Protein AF-A0AAE6IKC4-F1 (afdb_monomer)

pLDDT: mean 82.42, std 10.24, range [62.03, 97.88]

Organism: Leuconostoc carnosum (NCBI:txid1252)

Radius of gyration: 23.62 Å; Cα conta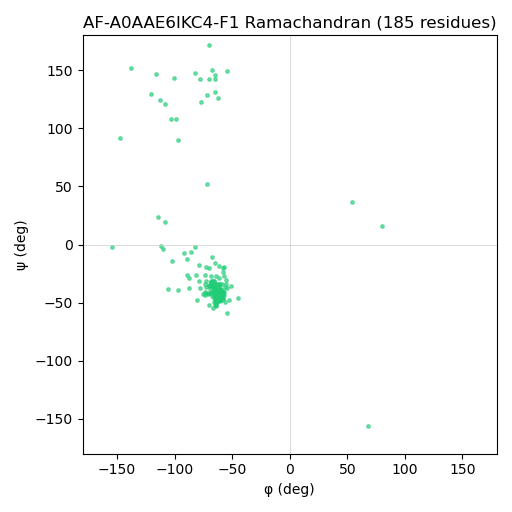cts (8 Å, |Δi|>4): 135; chains: 1; bounding box: 51×28×72 Å

Solvent-accessible surface area (backbone atoms only — not comparable to full-atom values): 10517 Å² total; per-residue (Å²): 131,58,64,69,55,50,54,49,52,39,61,59,55,54,74,72,47,53,75,68,53,39,59,49,45,53,55,36,51,56,60,54,58,58,44,53,77,43,31,52,58,83,59,48,50,57,53,53,38,50,54,50,49,53,50,52,53,37,50,74,74,69,48,57,60,58,79,75,60,45,56,53,65,60,42,50,54,59,68,52,65,76,58,68,68,51,54,69,74,64,43,41,74,78,51,53,64,58,49,50,52,55,49,54,61,59,44,53,59,51,53,47,32,46,75,74,66,37,31,47,49,55,36,46,54,52,49,51,54,54,51,39,53,50,49,52,52,50,53,62,70,41,48,69,58,52,48,49,49,73,71,42,94,44,70,66,60,48,50,56,50,53,51,52,52,53,53,49,52,51,51,55,53,48,53,57,73,74,53,47,75,84,35,67,49,77,109

Sequence (187 aa):
MRIKDVIGENNELQKQLNKDNAAYYDQVITRGRLQYLWKSEEVVEPLLLDILKDILDAQRDGYSVEEVFGDPNVLLQKTMAEIPNMKFWQTLKYYWFVPVIYFAMMLSSFVMDIFSKHYFNGGAFLLSLVGGMITLSVLYCYREKLLNFVLLNNKKTHLCFYLSIIIYILILVGLFYVLPDFWVIRF

Foldseek 3Di:
DDLVVLVVLQVVLLVVDDPQLNVQLVLLVVLLVLLVLWFDSVPSSNVSSVLSVVSVVCVVVVHDPCVVQNHSVVNCCVVVVPTDTDDPVVSCVVVVVPLVVLLVVLCVVQVCCCPPVQKGFVFSVVLSVVLSVVVSVVCVVCSVLVSCVVPPPDPVSVVVV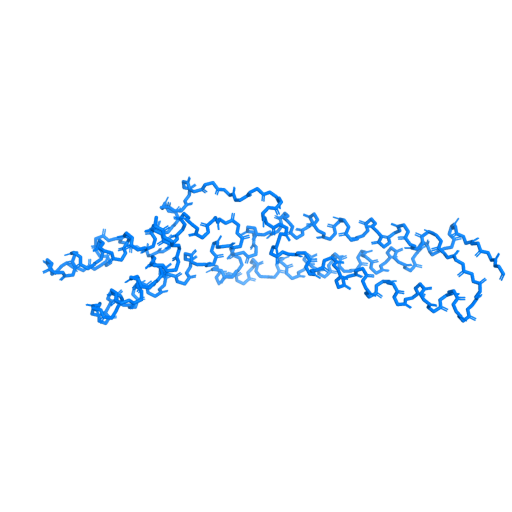VVVVVVSVCVSVVCNVPGGHPDMGGD

Structure (mmCIF, N/CA/C/O backbone):
data_AF-A0AAE6IKC4-F1
#
_entry.id   AF-A0AAE6IKC4-F1
#
loop_
_atom_site.group_PDB
_atom_site.id
_atom_site.type_symbol
_atom_site.label_atom_id
_atom_site.label_alt_id
_atom_site.label_comp_id
_atom_site.label_asym_id
_atom_site.label_entity_id
_atom_site.label_seq_id
_atom_site.pdbx_PDB_ins_code
_atom_site.Cartn_x
_atom_site.Cartn_y
_atom_site.Cartn_z
_atom_site.occupancy
_atom_site.B_iso_or_equiv
_atom_site.auth_seq_id
_atom_site.auth_comp_id
_atom_site.auth_asym_id
_atom_site.auth_atom_id
_atom_site.pdbx_PDB_model_num
ATOM 1 N N . MET A 1 1 ? -22.162 -6.927 0.148 1.00 66.25 1 MET A N 1
ATOM 2 C CA . MET A 1 1 ? -22.179 -5.496 0.526 1.00 66.25 1 MET A CA 1
ATOM 3 C C . MET A 1 1 ? -21.293 -4.741 -0.453 1.00 66.25 1 MET A C 1
ATOM 5 O O . MET A 1 1 ? -20.315 -5.340 -0.890 1.00 66.25 1 MET A O 1
ATOM 9 N N . ARG A 1 2 ? -21.612 -3.507 -0.877 1.00 89.31 2 ARG A N 1
ATOM 10 C CA . ARG A 1 2 ? -20.650 -2.754 -1.703 1.00 89.31 2 ARG A CA 1
ATOM 11 C C . ARG A 1 2 ? -19.573 -2.192 -0.787 1.00 89.31 2 ARG A C 1
ATOM 13 O O . ARG A 1 2 ? -19.884 -1.732 0.304 1.00 89.31 2 ARG A O 1
ATOM 20 N N . ILE A 1 3 ? -18.326 -2.181 -1.247 1.00 92.88 3 ILE A N 1
ATOM 21 C CA . ILE A 1 3 ? -17.190 -1.715 -0.439 1.00 92.88 3 ILE A CA 1
ATOM 22 C C . ILE A 1 3 ? -17.378 -0.284 0.086 1.00 92.88 3 ILE A C 1
ATOM 24 O O . ILE A 1 3 ? -17.090 0.010 1.238 1.00 92.88 3 ILE A O 1
ATOM 28 N N . LYS A 1 4 ? -17.989 0.586 -0.726 1.00 93.94 4 LYS A N 1
ATOM 29 C CA . LYS A 1 4 ? -18.333 1.960 -0.338 1.00 93.94 4 LYS A CA 1
ATOM 30 C C . LYS A 1 4 ? -19.301 2.025 0.842 1.00 93.94 4 LYS A C 1
ATOM 32 O O . LYS A 1 4 ? -19.194 2.947 1.642 1.00 93.94 4 LYS A O 1
ATOM 37 N N . ASP A 1 5 ? -20.218 1.066 0.939 1.00 95.88 5 ASP A N 1
ATOM 38 C CA . ASP A 1 5 ? -21.184 1.009 2.035 1.00 95.88 5 ASP A CA 1
ATOM 39 C C . ASP A 1 5 ? -20.461 0.633 3.336 1.00 95.88 5 ASP A C 1
ATOM 41 O O . ASP A 1 5 ? -20.689 1.270 4.356 1.00 95.88 5 ASP A O 1
ATOM 45 N N . VAL A 1 6 ? -19.524 -0.324 3.275 1.00 96.62 6 VAL A N 1
ATOM 46 C CA . VAL A 1 6 ? -18.688 -0.748 4.417 1.00 96.62 6 VAL A CA 1
ATOM 47 C C . VAL A 1 6 ? -17.835 0.412 4.936 1.00 96.62 6 VAL A C 1
ATOM 49 O O . VAL A 1 6 ? -17.817 0.683 6.133 1.00 96.62 6 VAL A O 1
ATOM 52 N N . ILE A 1 7 ? -17.172 1.143 4.035 1.00 94.81 7 ILE A N 1
ATOM 53 C CA . ILE A 1 7 ? -16.374 2.328 4.390 1.00 94.81 7 ILE A CA 1
ATOM 54 C C . ILE A 1 7 ? -17.260 3.427 4.980 1.00 94.81 7 ILE A C 1
ATOM 56 O O . ILE A 1 7 ? -16.875 4.085 5.945 1.00 94.81 7 ILE A O 1
ATOM 60 N N . GLY A 1 8 ? -18.440 3.640 4.393 1.00 96.69 8 GLY A N 1
ATOM 61 C CA . GLY A 1 8 ? -19.412 4.611 4.882 1.00 96.69 8 GLY A CA 1
ATOM 62 C C . GLY A 1 8 ? -19.871 4.287 6.301 1.00 96.69 8 GLY A C 1
ATOM 63 O O . GLY A 1 8 ? -19.815 5.151 7.169 1.00 96.69 8 GLY A O 1
ATOM 64 N N . GLU A 1 9 ? -20.250 3.034 6.552 1.00 97.25 9 GLU A N 1
ATOM 65 C CA . GLU A 1 9 ? -20.639 2.551 7.879 1.00 97.25 9 GLU A CA 1
ATOM 66 C C . GLU A 1 9 ? -19.502 2.719 8.892 1.00 97.25 9 GLU A C 1
ATOM 68 O O . GLU A 1 9 ? -19.721 3.249 9.979 1.00 97.25 9 GLU A O 1
ATOM 73 N N . ASN A 1 10 ? -18.277 2.351 8.511 1.00 96.75 10 ASN A N 1
ATOM 74 C CA . ASN A 1 10 ? -17.094 2.514 9.349 1.00 96.75 10 ASN A CA 1
ATOM 75 C C . ASN A 1 10 ? -16.900 3.980 9.777 1.00 96.75 10 ASN A C 1
ATOM 77 O O . ASN A 1 10 ? -16.783 4.277 10.964 1.00 96.75 10 ASN A O 1
ATOM 81 N N . ASN A 1 11 ? -16.958 4.913 8.825 1.00 96.38 11 ASN A N 1
ATOM 82 C CA . ASN A 1 11 ? -16.796 6.340 9.105 1.00 96.38 11 ASN A CA 1
ATOM 83 C C . ASN A 1 11 ? -17.897 6.899 10.024 1.00 96.38 11 ASN A C 1
ATOM 85 O O . ASN A 1 11 ? -17.630 7.801 10.816 1.00 96.38 11 ASN A O 1
ATOM 89 N N . GLU A 1 12 ? -19.133 6.400 9.927 1.00 97.75 12 GLU A N 1
ATOM 90 C CA . GLU A 1 12 ? -20.220 6.819 10.819 1.00 97.75 12 GLU A CA 1
ATOM 91 C C . GLU A 1 12 ? -20.066 6.241 12.232 1.00 97.75 12 GLU A C 1
ATOM 93 O O . GLU A 1 12 ? -20.266 6.958 13.214 1.00 97.75 12 GLU A O 1
ATOM 98 N N . LEU A 1 13 ? -19.660 4.975 12.353 1.00 97.88 13 LEU A N 1
ATOM 99 C CA . LEU A 1 13 ? -19.427 4.323 13.643 1.00 97.88 13 LEU A CA 1
ATOM 100 C C . LEU A 1 13 ? -18.219 4.904 14.388 1.00 97.88 13 LEU A C 1
ATOM 102 O O . LEU A 1 13 ? -18.277 5.061 15.606 1.00 97.88 13 LEU A O 1
ATOM 106 N N . GLN A 1 14 ? -17.161 5.313 13.682 1.00 96.69 14 GLN A N 1
ATOM 107 C CA . GLN A 1 14 ? -15.996 5.960 14.300 1.00 96.69 14 GLN A CA 1
ATOM 108 C C . GLN A 1 14 ? -16.366 7.198 15.121 1.00 96.69 14 GLN A C 1
ATOM 110 O O . GLN A 1 14 ? -15.758 7.454 16.157 1.00 96.69 14 GLN A O 1
ATOM 115 N N . LYS A 1 15 ? -17.386 7.955 14.696 1.00 97.19 15 LYS A N 1
ATOM 116 C CA . LYS A 1 15 ? -17.847 9.163 15.404 1.00 97.19 15 LYS A CA 1
ATOM 117 C C . LYS A 1 15 ? -18.433 8.860 16.786 1.00 97.19 15 LYS A C 1
ATOM 119 O O . LYS A 1 15 ? -18.615 9.781 17.575 1.00 97.19 15 LYS A O 1
ATOM 124 N N . GLN A 1 16 ? -18.761 7.599 17.061 1.00 97.38 16 GLN A N 1
ATOM 125 C CA . GLN A 1 16 ? -19.350 7.141 18.320 1.00 97.38 16 GLN A CA 1
ATOM 126 C C . GLN A 1 16 ? -18.289 6.687 19.334 1.00 97.38 16 GLN A C 1
ATOM 128 O O . GLN A 1 16 ? -18.614 6.409 20.491 1.00 97.38 16 GLN A O 1
ATOM 133 N N . LEU A 1 17 ? -17.021 6.608 18.923 1.00 97.62 17 LEU A N 1
ATOM 134 C CA . LEU A 1 17 ? -15.923 6.263 19.815 1.00 97.62 17 LEU A CA 1
ATOM 135 C C . LEU A 1 17 ? -15.652 7.396 20.808 1.00 97.62 17 LEU A C 1
ATOM 137 O O . LEU A 1 17 ? -15.689 8.582 20.474 1.00 97.62 17 LEU A O 1
ATOM 141 N N . ASN A 1 18 ? -15.327 7.019 22.040 1.00 96.62 18 ASN A N 1
ATOM 142 C CA . ASN A 1 18 ? -14.719 7.935 22.991 1.00 96.62 18 ASN A CA 1
ATOM 143 C C . ASN A 1 18 ? -13.273 8.263 22.563 1.00 96.62 18 ASN A C 1
ATOM 145 O O . ASN A 1 18 ? -12.723 7.675 21.631 1.00 96.62 18 ASN A O 1
ATOM 149 N N . LYS A 1 19 ? -12.641 9.218 23.249 1.00 95.56 19 LYS A N 1
ATOM 150 C CA . LYS A 1 19 ? -11.311 9.720 22.878 1.00 95.56 19 LYS A CA 1
ATOM 151 C C . LYS A 1 19 ? -10.235 8.625 22.841 1.00 95.56 19 LYS A C 1
ATOM 153 O O . LYS A 1 19 ? -9.429 8.611 21.912 1.00 95.56 19 LYS A O 1
ATOM 158 N N . ASP A 1 20 ? -10.226 7.736 23.827 1.00 93.88 20 ASP A N 1
ATOM 159 C CA . ASP A 1 20 ? -9.180 6.720 23.976 1.00 93.88 20 ASP A CA 1
ATOM 160 C C . ASP A 1 20 ? -9.346 5.620 22.919 1.00 93.88 20 ASP A C 1
ATOM 162 O O . ASP A 1 20 ? -8.401 5.273 22.208 1.00 93.88 20 ASP A O 1
ATOM 166 N N . ASN A 1 21 ? -10.582 5.172 22.703 1.00 96.50 21 ASN A N 1
ATOM 167 C CA . ASN A 1 21 ? -10.910 4.171 21.696 1.00 96.50 21 ASN A CA 1
ATOM 168 C C . ASN A 1 21 ? -10.737 4.708 20.270 1.00 96.50 21 ASN A C 1
ATOM 170 O O . ASN A 1 21 ? -10.319 3.967 19.383 1.00 96.50 21 ASN A O 1
ATOM 174 N N . ALA A 1 22 ? -10.999 6.000 20.043 1.00 96.31 22 ALA A N 1
ATOM 175 C CA . ALA A 1 22 ? -10.717 6.658 18.771 1.00 96.31 22 ALA A CA 1
ATOM 176 C C . ALA A 1 22 ? -9.212 6.680 18.471 1.00 96.31 22 ALA A C 1
ATOM 178 O O . ALA A 1 22 ? -8.809 6.340 17.362 1.00 96.31 22 ALA A O 1
ATOM 179 N N . ALA A 1 23 ? -8.373 7.020 19.457 1.00 94.81 23 ALA A N 1
ATOM 180 C CA . ALA A 1 23 ? -6.919 7.010 19.295 1.00 94.81 23 ALA A CA 1
ATOM 181 C C . ALA A 1 23 ? -6.368 5.595 19.046 1.00 94.81 23 ALA A C 1
ATOM 183 O O . ALA A 1 23 ? -5.448 5.416 18.245 1.00 94.81 23 ALA A O 1
ATOM 184 N N . TYR A 1 24 ? -6.945 4.585 19.702 1.00 95.25 24 TYR A N 1
ATOM 185 C CA . TYR A 1 24 ? -6.623 3.184 19.448 1.00 95.25 24 TYR A CA 1
ATOM 186 C C . TYR A 1 24 ? -7.007 2.770 18.023 1.00 95.25 24 TYR A C 1
ATOM 188 O O . TYR A 1 24 ? -6.183 2.253 17.263 1.00 95.25 24 TYR A O 1
ATOM 196 N N . TYR A 1 25 ? -8.256 3.033 17.636 1.00 96.25 25 TYR A N 1
ATOM 197 C CA . TYR A 1 25 ? -8.783 2.613 16.347 1.00 96.25 25 TYR A CA 1
ATOM 198 C C . TYR A 1 25 ? -8.136 3.348 15.169 1.00 96.25 25 TYR A C 1
ATOM 200 O O . TYR A 1 25 ? -7.933 2.739 14.123 1.00 96.25 25 TYR A O 1
ATOM 208 N N . ASP A 1 26 ? -7.720 4.606 15.334 1.00 94.88 26 ASP A N 1
ATOM 209 C CA . ASP A 1 26 ? -6.974 5.350 14.312 1.0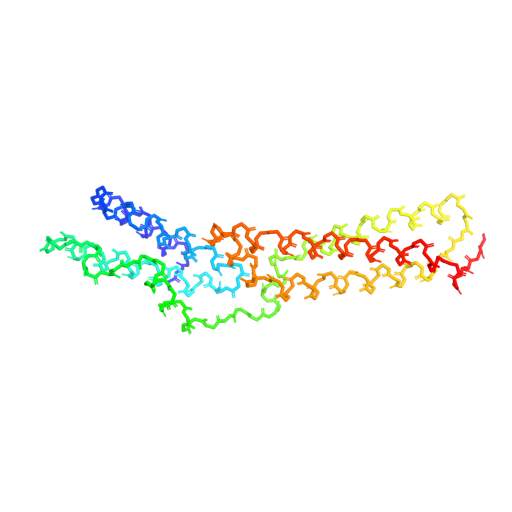0 94.88 26 ASP A CA 1
ATOM 210 C C . ASP A 1 26 ? -5.665 4.638 13.918 1.00 94.88 26 ASP A C 1
ATOM 212 O O . ASP A 1 26 ? -5.328 4.506 12.734 1.00 94.88 26 ASP A O 1
ATOM 216 N N . GLN A 1 27 ? -4.963 4.065 14.902 1.00 92.38 27 GLN A N 1
ATOM 217 C CA . GLN A 1 27 ? -3.783 3.242 14.641 1.00 92.38 27 GLN A CA 1
ATOM 218 C C . GLN A 1 27 ? -4.143 1.946 13.909 1.00 92.38 27 GLN A C 1
ATOM 220 O O . GLN A 1 27 ? -3.411 1.527 13.006 1.00 92.38 27 GLN A O 1
ATOM 225 N N . VAL A 1 28 ? -5.257 1.310 14.282 1.00 93.62 28 VAL A N 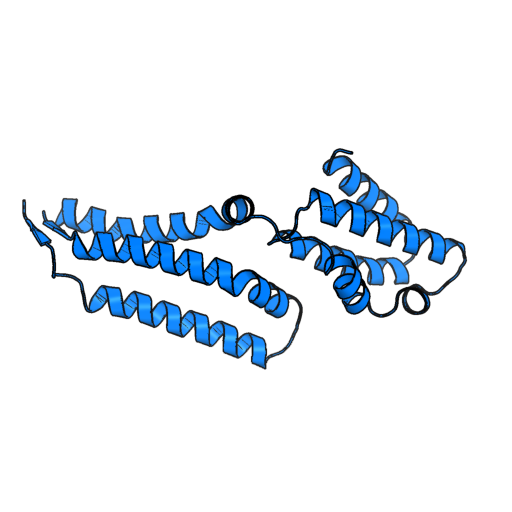1
ATOM 226 C CA . VAL A 1 28 ? -5.735 0.076 13.644 1.00 93.62 28 VAL A CA 1
ATOM 227 C C . VAL A 1 28 ? -6.121 0.336 12.189 1.00 93.62 28 VAL A C 1
ATOM 229 O O . VAL A 1 28 ? -5.626 -0.342 11.288 1.00 93.62 28 VAL A O 1
ATOM 232 N N . ILE A 1 29 ? -6.958 1.339 11.925 1.00 94.44 29 ILE A N 1
ATOM 233 C CA . ILE A 1 29 ? -7.458 1.614 10.581 1.00 94.44 29 ILE A CA 1
ATOM 234 C C . ILE A 1 29 ? -6.345 2.102 9.659 1.00 94.44 29 ILE A C 1
ATOM 236 O O . ILE A 1 29 ? -6.233 1.613 8.538 1.00 94.44 29 ILE A O 1
ATOM 240 N N . THR A 1 30 ? -5.453 2.977 10.129 1.00 90.69 30 THR A N 1
ATOM 241 C CA . THR A 1 30 ? -4.331 3.465 9.315 1.00 90.69 30 THR A CA 1
ATOM 242 C C . THR A 1 30 ? -3.443 2.308 8.863 1.00 90.69 30 THR A C 1
ATOM 244 O O . THR A 1 30 ? -3.132 2.170 7.677 1.00 90.69 30 THR A O 1
ATOM 247 N N . ARG A 1 31 ? -3.069 1.419 9.789 1.00 86.06 31 ARG A N 1
ATOM 248 C CA . ARG A 1 31 ? -2.213 0.268 9.479 1.00 86.06 31 ARG A CA 1
ATOM 249 C C . ARG A 1 31 ? -2.942 -0.824 8.698 1.00 86.06 31 ARG A C 1
ATOM 251 O O . ARG A 1 31 ? -2.327 -1.459 7.846 1.00 86.06 31 ARG A O 1
ATOM 258 N N . GLY A 1 32 ? -4.232 -1.028 8.948 1.00 90.19 32 GLY A N 1
ATOM 259 C CA . GLY A 1 32 ? -5.072 -1.943 8.181 1.00 90.19 32 GLY A CA 1
ATOM 260 C C . GLY A 1 32 ? -5.196 -1.517 6.721 1.00 90.19 32 GLY A C 1
ATOM 261 O O . GLY A 1 32 ? -4.929 -2.312 5.824 1.00 90.19 32 GLY A O 1
ATOM 262 N N . ARG A 1 33 ? -5.492 -0.237 6.470 1.00 90.81 33 ARG A N 1
ATOM 263 C CA . ARG A 1 33 ? -5.612 0.323 5.114 1.00 90.81 33 ARG A CA 1
ATOM 264 C C . ARG A 1 33 ? -4.302 0.321 4.340 1.00 90.81 33 ARG A C 1
ATOM 266 O O . ARG A 1 33 ? -4.304 0.125 3.128 1.00 90.81 33 ARG A O 1
ATOM 273 N N . LEU A 1 34 ? -3.162 0.462 5.019 1.00 85.88 34 LEU A N 1
ATOM 274 C CA . LEU A 1 34 ? -1.858 0.291 4.370 1.00 85.88 34 LEU A CA 1
ATOM 275 C C . LEU A 1 34 ? -1.739 -1.083 3.686 1.00 85.88 34 LEU A C 1
ATOM 277 O O . LEU A 1 34 ? -1.109 -1.194 2.634 1.00 85.88 34 LEU A O 1
ATOM 281 N N . GLN A 1 35 ? -2.409 -2.117 4.201 1.00 84.44 35 GLN A N 1
ATOM 282 C CA . GLN A 1 35 ? -2.361 -3.455 3.613 1.00 84.44 35 GLN A CA 1
ATOM 283 C C . GLN A 1 35 ? -3.029 -3.562 2.234 1.00 84.44 35 GLN A C 1
ATOM 285 O O . GLN A 1 35 ? -2.789 -4.553 1.546 1.00 84.44 35 GLN A O 1
ATOM 290 N N . TYR A 1 36 ? -3.769 -2.549 1.760 1.00 85.81 36 TYR A N 1
ATOM 291 C CA . TYR A 1 36 ? -4.289 -2.504 0.380 1.00 85.81 36 TYR A CA 1
ATOM 292 C C . TYR A 1 36 ? -3.211 -2.601 -0.690 1.00 85.81 36 TYR A C 1
ATOM 294 O O . TYR A 1 36 ? -3.491 -2.977 -1.826 1.00 85.81 36 TYR A O 1
ATOM 302 N N . LEU A 1 37 ? -1.961 -2.314 -0.326 1.00 78.25 37 LEU A N 1
ATOM 303 C CA . LEU A 1 37 ? -0.809 -2.501 -1.199 1.00 78.25 37 LEU A CA 1
ATOM 304 C C . LEU A 1 37 ? -0.654 -3.962 -1.675 1.00 78.25 37 LEU A C 1
ATOM 306 O O . LEU A 1 37 ? -0.008 -4.210 -2.694 1.00 78.25 37 LEU A O 1
ATOM 310 N N . TRP A 1 38 ? -1.250 -4.939 -0.983 1.00 80.00 38 TRP A N 1
ATOM 311 C CA . TRP A 1 38 ? -1.216 -6.346 -1.399 1.00 80.00 38 TRP A CA 1
ATOM 312 C C . TRP A 1 38 ? -2.372 -7.217 -0.906 1.00 80.00 38 TRP A C 1
ATOM 314 O O . TRP A 1 38 ? -2.391 -8.393 -1.256 1.00 80.00 38 TRP A O 1
ATOM 324 N N . LYS A 1 39 ? -3.320 -6.719 -0.111 1.00 87.44 39 LYS A N 1
ATOM 325 C CA . LYS A 1 39 ? -4.536 -7.440 0.300 1.00 87.44 39 LYS A CA 1
ATOM 326 C C . LYS A 1 39 ? -5.766 -6.739 -0.241 1.00 87.44 39 LYS A C 1
ATOM 328 O O . LYS A 1 39 ? -5.788 -5.519 -0.343 1.00 87.44 39 LYS A O 1
ATOM 333 N N . SER A 1 40 ? -6.793 -7.523 -0.569 1.00 89.12 40 SER A N 1
ATOM 334 C CA . SER A 1 40 ? -8.048 -6.993 -1.106 1.00 89.12 40 SER A CA 1
ATOM 335 C C . SER A 1 40 ? -8.742 -6.065 -0.118 1.00 89.12 40 SER A C 1
ATOM 337 O O . SER A 1 40 ? -9.038 -6.475 1.002 1.00 89.12 40 SER A O 1
ATOM 339 N N . GLU A 1 41 ? -9.065 -4.849 -0.562 1.00 91.00 41 GLU A N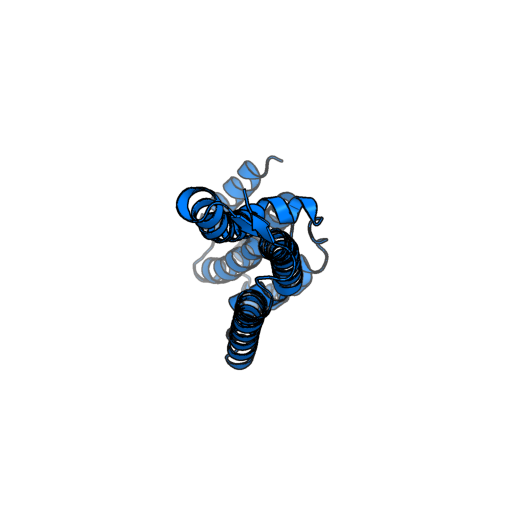 1
ATOM 340 C CA . GLU A 1 41 ? -9.917 -3.909 0.178 1.00 91.00 41 GLU A CA 1
ATOM 341 C C . GLU A 1 41 ? -11.259 -4.559 0.542 1.00 91.00 41 GLU A C 1
ATOM 343 O O . GLU A 1 41 ? -11.726 -4.414 1.666 1.00 91.00 41 GLU A O 1
ATOM 348 N N . GLU A 1 42 ? -11.806 -5.385 -0.359 1.00 90.81 42 GLU A N 1
ATOM 349 C CA . GLU A 1 42 ? -13.058 -6.127 -0.158 1.00 90.81 42 GLU A CA 1
ATOM 350 C C . GLU A 1 42 ? -13.013 -7.119 1.012 1.00 90.81 42 GLU A C 1
ATOM 352 O O . GLU A 1 42 ? -14.063 -7.548 1.477 1.00 90.81 42 GLU A O 1
ATOM 357 N N . VAL A 1 43 ? -11.817 -7.491 1.477 1.00 91.19 43 VAL A N 1
ATOM 358 C CA . VAL A 1 43 ? -11.620 -8.380 2.632 1.00 91.19 43 VAL A CA 1
ATOM 359 C C . VAL A 1 43 ? -11.157 -7.591 3.856 1.00 91.19 43 VAL A C 1
ATOM 361 O O . VAL A 1 43 ? -11.589 -7.865 4.969 1.00 91.19 43 VAL A O 1
ATOM 364 N N . VAL A 1 44 ? -10.300 -6.590 3.655 1.00 93.12 44 VAL A N 1
ATOM 365 C CA . VAL A 1 44 ? -9.708 -5.805 4.741 1.00 93.12 44 VAL A CA 1
ATOM 366 C C . VAL A 1 44 ? -10.703 -4.808 5.354 1.00 93.12 44 VAL A C 1
ATOM 368 O O . VAL A 1 44 ? -10.742 -4.705 6.574 1.00 93.12 44 VAL A O 1
ATOM 371 N N . GLU A 1 45 ? -11.521 -4.087 4.572 1.00 95.19 45 GLU A N 1
ATOM 372 C CA . GLU A 1 45 ? -12.491 -3.121 5.138 1.00 95.19 45 GLU A CA 1
ATOM 373 C C . GLU A 1 45 ? -13.573 -3.779 6.011 1.00 95.19 45 GLU A C 1
ATOM 375 O O . GLU A 1 45 ? -13.815 -3.268 7.103 1.00 95.19 45 GLU A O 1
ATOM 380 N N . PRO A 1 46 ? -14.205 -4.908 5.615 1.00 95.00 46 PRO A N 1
ATOM 381 C CA . PRO A 1 46 ? -15.148 -5.597 6.497 1.00 95.00 46 PRO A CA 1
ATOM 382 C C . PRO A 1 46 ? -14.509 -6.006 7.823 1.00 95.00 46 PRO A C 1
ATOM 384 O O . PRO A 1 46 ? -15.091 -5.776 8.873 1.00 95.00 46 PRO A O 1
ATOM 387 N N . LEU A 1 47 ? -13.272 -6.507 7.788 1.00 94.69 47 LEU A N 1
ATOM 388 C CA . LEU A 1 47 ? -12.558 -6.887 9.002 1.00 94.69 47 LEU A CA 1
ATOM 389 C C . LEU A 1 47 ? -12.271 -5.683 9.913 1.00 94.69 47 LEU A C 1
ATOM 391 O O . LEU A 1 47 ? -12.381 -5.776 11.131 1.00 94.69 47 LEU A O 1
ATOM 395 N N . LEU A 1 48 ? -11.904 -4.538 9.333 1.00 96.50 48 LEU A N 1
ATOM 396 C CA . LEU A 1 48 ? -11.705 -3.301 10.090 1.00 96.50 48 LEU A CA 1
ATOM 397 C C . LEU A 1 48 ? -13.012 -2.779 10.690 1.00 96.50 48 LEU A C 1
ATOM 399 O O . LEU A 1 48 ? -12.989 -2.233 11.794 1.00 96.50 48 LEU A O 1
ATOM 403 N N . LEU A 1 49 ? -14.128 -2.927 9.976 1.00 97.12 49 LEU A N 1
ATOM 404 C CA . LEU A 1 49 ? -15.460 -2.598 10.475 1.00 97.12 49 LEU A CA 1
ATOM 405 C C . LEU A 1 49 ? -15.875 -3.525 11.627 1.00 97.12 49 LEU A C 1
ATOM 407 O O . LEU A 1 49 ? -16.429 -3.040 12.609 1.00 97.12 49 LEU A O 1
ATOM 411 N N . ASP A 1 50 ? -15.579 -4.820 11.538 1.00 95.88 50 ASP A N 1
ATOM 412 C CA . ASP A 1 50 ? -15.868 -5.780 12.607 1.00 95.88 50 ASP A CA 1
ATOM 413 C C . ASP A 1 50 ? -15.068 -5.441 13.874 1.00 95.88 50 ASP A C 1
ATOM 415 O O . ASP A 1 50 ? -15.653 -5.297 14.944 1.00 95.88 50 ASP A O 1
ATOM 419 N N . ILE A 1 51 ? -13.767 -5.142 13.744 1.00 96.06 51 ILE A N 1
ATOM 420 C CA . ILE A 1 51 ? -12.944 -4.668 14.872 1.00 96.06 51 ILE A CA 1
ATOM 421 C C . ILE A 1 51 ? -13.536 -3.394 15.500 1.00 96.06 51 ILE A C 1
ATOM 423 O O . ILE A 1 51 ? -13.552 -3.252 16.720 1.00 96.06 51 ILE A O 1
ATOM 427 N N . LEU A 1 52 ? -14.032 -2.452 14.691 1.00 97.69 52 LEU A N 1
ATOM 428 C CA . LEU A 1 52 ? -14.662 -1.229 15.202 1.00 97.69 52 LEU A CA 1
ATOM 429 C C . LEU A 1 52 ? -15.928 -1.521 16.014 1.00 97.69 52 LEU A C 1
ATOM 431 O O . LEU A 1 52 ? -16.158 -0.883 17.042 1.00 97.69 52 LEU A O 1
ATOM 435 N N . LYS A 1 53 ? -16.748 -2.468 15.551 1.00 97.44 53 LYS A N 1
ATOM 436 C CA . LYS A 1 53 ? -17.965 -2.892 16.252 1.00 97.44 53 LYS A CA 1
ATOM 437 C C . LYS A 1 53 ? -17.625 -3.547 17.586 1.00 97.44 53 LYS A C 1
ATOM 439 O O . LYS A 1 53 ? -18.202 -3.150 18.593 1.00 97.44 53 LYS A O 1
ATOM 444 N N . ASP A 1 54 ? -16.625 -4.425 17.611 1.00 96.62 54 ASP A N 1
ATOM 445 C CA . ASP A 1 54 ? -16.154 -5.058 18.845 1.00 96.62 54 ASP A CA 1
ATOM 446 C C . ASP A 1 54 ? -15.640 -4.014 19.857 1.00 96.62 54 ASP A C 1
ATOM 448 O O . ASP A 1 54 ? -15.918 -4.103 21.055 1.00 96.62 54 ASP A O 1
ATOM 452 N N . ILE A 1 55 ? -14.938 -2.975 19.387 1.00 96.94 55 ILE A N 1
ATOM 453 C CA . ILE A 1 55 ? -14.491 -1.858 20.236 1.00 96.94 55 ILE A CA 1
ATOM 454 C C . ILE A 1 55 ? -15.685 -1.068 20.789 1.00 96.94 55 ILE A C 1
ATOM 456 O O . ILE A 1 55 ? -15.677 -0.694 21.962 1.00 96.94 55 ILE A O 1
ATOM 460 N N . LEU A 1 56 ? -16.711 -0.796 19.976 1.00 97.69 56 LEU A N 1
ATOM 461 C CA . LEU A 1 56 ? -17.918 -0.089 20.420 1.00 97.69 56 LEU A CA 1
ATOM 462 C C . LEU A 1 56 ? -18.729 -0.900 21.437 1.00 97.69 56 LEU A C 1
ATOM 464 O O . LEU A 1 56 ? -19.256 -0.322 22.389 1.00 97.69 56 LEU A O 1
ATOM 468 N N . ASP A 1 57 ? -18.803 -2.219 21.270 1.00 96.94 57 ASP A N 1
ATOM 469 C CA . ASP A 1 57 ? -19.443 -3.106 22.240 1.00 96.94 57 ASP A CA 1
ATOM 470 C C . ASP A 1 57 ? -18.672 -3.107 23.570 1.00 96.94 57 ASP A C 1
ATOM 472 O O . ASP A 1 57 ? -19.267 -2.849 24.618 1.00 96.94 57 ASP A O 1
ATOM 476 N N . ALA A 1 58 ? -17.342 -3.251 23.537 1.00 95.56 58 ALA A N 1
ATOM 477 C CA . ALA A 1 58 ? -16.501 -3.143 24.733 1.00 95.56 58 ALA A CA 1
ATOM 478 C C . ALA A 1 58 ? -16.624 -1.766 25.414 1.00 95.56 58 ALA A C 1
ATOM 480 O O . ALA A 1 58 ? -16.681 -1.676 26.642 1.00 95.56 58 ALA A O 1
ATOM 481 N N . GLN A 1 59 ? -16.723 -0.691 24.623 1.00 96.81 59 GLN A N 1
ATOM 482 C CA . GLN A 1 59 ? -16.948 0.667 25.117 1.00 96.81 59 GLN A CA 1
ATOM 483 C C . GLN A 1 59 ? -18.280 0.794 25.859 1.00 96.81 59 GLN A C 1
ATOM 485 O O . GLN A 1 59 ? -18.336 1.437 26.907 1.00 96.81 59 GLN A O 1
ATOM 490 N N . ARG A 1 60 ? -19.355 0.217 25.309 1.00 96.06 60 ARG A N 1
ATOM 491 C CA . ARG A 1 60 ? -20.688 0.240 25.927 1.00 96.06 60 ARG A CA 1
ATOM 492 C C . ARG A 1 60 ? -20.689 -0.482 27.271 1.00 96.06 60 ARG A C 1
ATOM 494 O O . ARG A 1 60 ? -21.352 -0.022 28.198 1.00 96.06 60 ARG A O 1
ATOM 501 N N . ASP A 1 61 ? -19.918 -1.556 27.372 1.00 94.75 61 ASP A N 1
ATOM 502 C CA . ASP A 1 61 ? -19.792 -2.359 28.587 1.00 94.75 61 ASP A CA 1
ATOM 503 C C . ASP A 1 61 ? -18.785 -1.760 29.594 1.00 94.75 61 ASP A C 1
ATOM 505 O O . ASP A 1 61 ? -18.634 -2.261 30.708 1.00 94.75 61 ASP A O 1
ATOM 509 N N . GLY A 1 62 ? -18.133 -0.644 29.239 1.00 92.62 62 GLY A N 1
ATOM 510 C CA . GLY A 1 62 ? -17.224 0.102 30.111 1.00 92.62 62 GLY A CA 1
ATOM 511 C C . GLY A 1 62 ? -15.814 -0.485 30.209 1.00 92.62 62 GLY A C 1
ATOM 512 O O . GLY A 1 62 ? -15.076 -0.125 31.126 1.00 92.62 62 GLY A O 1
ATOM 513 N N . TYR A 1 63 ? -15.430 -1.372 29.290 1.00 93.56 63 TYR A N 1
ATOM 514 C CA . TYR A 1 63 ? -14.099 -1.970 29.262 1.00 93.56 63 TYR A CA 1
ATOM 515 C C . TYR A 1 63 ? -13.064 -1.063 28.586 1.00 93.56 63 TYR A C 1
ATOM 517 O O . TYR A 1 63 ? -13.359 -0.337 27.634 1.00 93.56 63 TYR A O 1
ATOM 525 N N . SER A 1 64 ? -11.818 -1.150 29.057 1.00 91.38 64 SER A N 1
ATOM 526 C CA . SER A 1 64 ? -10.672 -0.529 28.392 1.00 91.38 64 SER A CA 1
ATOM 527 C C . SER A 1 64 ? -10.321 -1.288 27.110 1.00 91.38 64 SER A C 1
ATOM 529 O O . SER A 1 64 ? -10.117 -2.504 27.132 1.00 91.38 64 SER A O 1
ATOM 531 N N . VAL A 1 65 ? -10.200 -0.572 25.988 1.00 92.31 65 VAL A N 1
ATOM 532 C CA . VAL A 1 65 ? -9.853 -1.171 24.688 1.00 92.31 65 VAL A CA 1
ATOM 533 C C . VAL A 1 65 ? -8.480 -1.848 24.708 1.00 92.31 65 VAL A C 1
ATOM 535 O O . VAL A 1 65 ? -8.309 -2.918 24.131 1.00 92.31 65 VAL A O 1
ATOM 538 N N . GLU A 1 66 ? -7.510 -1.280 25.421 1.00 88.94 66 GLU A N 1
ATOM 539 C CA . GLU A 1 66 ? -6.159 -1.841 25.513 1.00 88.94 66 GLU A CA 1
ATOM 540 C C . GLU A 1 66 ? -6.128 -3.107 26.377 1.00 88.94 66 GLU A C 1
ATOM 542 O O . GLU A 1 66 ? -5.352 -4.018 26.096 1.00 88.94 66 GLU A O 1
ATOM 547 N N . GLU A 1 67 ? -6.995 -3.210 27.388 1.00 90.50 67 GLU A N 1
ATOM 548 C CA . GLU A 1 67 ? -7.101 -4.416 28.221 1.00 90.50 67 GLU A CA 1
ATOM 549 C C . GLU A 1 67 ? -7.775 -5.572 27.474 1.00 90.50 67 GLU A C 1
ATOM 551 O O . GLU A 1 67 ? -7.372 -6.724 27.633 1.00 90.50 67 GLU A O 1
ATOM 556 N N . VAL A 1 68 ? -8.778 -5.271 26.642 1.00 92.94 68 VAL A N 1
ATOM 557 C CA . VAL A 1 68 ? -9.529 -6.285 25.885 1.00 92.94 68 VAL A CA 1
ATOM 558 C C . VAL A 1 68 ? -8.771 -6.730 24.633 1.00 92.94 68 VAL A C 1
ATOM 560 O O . VAL A 1 68 ? -8.638 -7.928 24.380 1.00 92.94 68 VAL A O 1
ATOM 563 N N . PHE A 1 69 ? -8.263 -5.781 23.844 1.00 92.25 69 PHE A N 1
ATOM 564 C CA . PHE A 1 69 ? -7.692 -6.052 22.520 1.00 92.25 69 PHE A CA 1
ATOM 565 C C . PHE A 1 69 ? -6.156 -6.062 22.502 1.00 92.25 69 PHE A C 1
ATOM 567 O O . PHE A 1 69 ? -5.554 -6.562 21.548 1.00 92.25 69 PHE A O 1
ATOM 574 N N . GLY A 1 70 ? -5.500 -5.564 23.555 1.00 93.06 70 GLY A N 1
ATOM 575 C CA . GLY A 1 70 ? -4.042 -5.481 23.631 1.00 93.06 70 GLY A CA 1
AT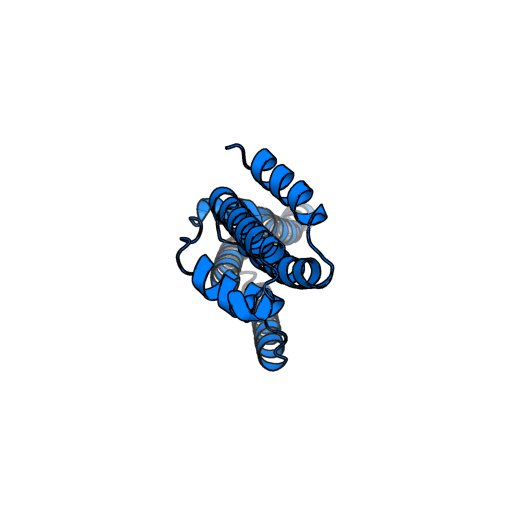OM 576 C C . GLY A 1 70 ? -3.453 -4.475 22.640 1.00 93.06 70 GLY A C 1
ATOM 577 O O . GLY A 1 70 ? -4.124 -3.547 22.195 1.00 93.06 70 GLY A O 1
ATOM 578 N N . ASP A 1 71 ? -2.183 -4.655 22.268 1.00 89.88 71 ASP A N 1
ATOM 579 C CA . ASP A 1 71 ? -1.500 -3.755 21.330 1.00 89.88 71 ASP A CA 1
ATOM 580 C C . ASP A 1 71 ? -2.134 -3.804 19.918 1.00 89.88 71 ASP A C 1
ATOM 582 O O . ASP A 1 71 ? -2.295 -4.892 19.349 1.00 89.88 71 ASP A O 1
ATOM 586 N N . PRO A 1 72 ? -2.434 -2.646 19.298 1.00 88.56 72 PRO A N 1
ATOM 587 C CA . PRO A 1 72 ? -3.118 -2.584 18.006 1.00 88.56 72 PRO A CA 1
ATOM 588 C C . PRO A 1 72 ? -2.308 -3.207 16.857 1.00 88.56 72 PRO A C 1
ATOM 590 O O . PRO A 1 72 ? -2.888 -3.691 15.883 1.00 88.56 72 PRO A O 1
ATOM 593 N N . ASN A 1 73 ? -0.970 -3.233 16.942 1.00 83.69 73 ASN A N 1
ATOM 594 C CA . ASN A 1 73 ? -0.138 -3.933 15.959 1.00 83.69 73 ASN A CA 1
ATOM 595 C C . ASN A 1 73 ? -0.277 -5.440 16.092 1.00 83.69 73 ASN A C 1
ATOM 597 O O . ASN A 1 73 ? -0.335 -6.132 15.080 1.00 83.69 73 ASN A O 1
ATOM 601 N N . VAL A 1 74 ? -0.295 -5.946 17.326 1.00 85.94 74 VAL A N 1
ATOM 602 C CA . VAL A 1 74 ? -0.431 -7.381 17.589 1.00 85.94 74 VAL A CA 1
ATOM 603 C C . VAL A 1 74 ? -1.805 -7.863 17.143 1.00 85.94 74 VAL A C 1
ATOM 605 O O . VAL A 1 74 ? -1.886 -8.909 16.498 1.00 85.94 74 VAL A O 1
ATOM 608 N N . LEU A 1 75 ? -2.858 -7.085 17.419 1.00 89.50 75 LEU A N 1
ATOM 609 C CA . LEU A 1 75 ? -4.202 -7.339 16.905 1.00 89.50 75 LEU A CA 1
ATOM 610 C C . LEU A 1 75 ? -4.169 -7.461 15.378 1.00 89.50 75 LEU A C 1
ATOM 612 O O . LEU A 1 75 ? -4.458 -8.522 14.837 1.00 89.50 75 LEU A O 1
ATOM 616 N N . LEU A 1 76 ? -3.712 -6.418 14.679 1.00 87.19 76 LEU A N 1
ATOM 617 C CA . LEU A 1 76 ? -3.645 -6.425 13.217 1.00 87.19 76 LEU A CA 1
ATOM 618 C C . LEU A 1 76 ? -2.779 -7.549 12.654 1.00 87.19 76 LEU A C 1
ATOM 620 O O . LEU A 1 76 ? -3.142 -8.141 11.643 1.00 87.19 76 LEU A O 1
ATOM 624 N N . GLN A 1 77 ? -1.634 -7.839 13.271 1.00 83.81 77 GLN A N 1
ATOM 625 C CA . GLN A 1 77 ? -0.750 -8.907 12.818 1.00 83.81 77 GLN A CA 1
ATOM 626 C C . GLN A 1 77 ? -1.463 -10.256 12.875 1.00 83.81 77 GLN A C 1
ATOM 628 O O . GLN A 1 77 ? -1.364 -11.021 11.920 1.00 83.81 77 GLN A O 1
ATOM 633 N N . LYS A 1 78 ? -2.191 -10.533 13.961 1.00 85.69 78 LYS A N 1
ATOM 634 C CA . LYS A 1 78 ? -2.962 -11.769 14.116 1.00 85.69 78 LYS A CA 1
ATOM 635 C C . LYS A 1 78 ? -4.112 -11.822 13.120 1.00 85.69 78 LYS A C 1
ATOM 637 O O . LYS A 1 78 ? -4.178 -12.754 12.326 1.00 85.69 78 LYS A O 1
ATOM 642 N N . THR A 1 79 ? -4.963 -10.801 13.108 1.00 87.06 79 THR A N 1
ATOM 643 C CA . THR A 1 79 ? -6.196 -10.820 12.316 1.00 87.06 79 THR A CA 1
ATOM 644 C C . THR A 1 79 ? -5.915 -10.786 10.814 1.00 87.06 79 THR A C 1
ATOM 646 O O . THR A 1 79 ? -6.597 -11.427 10.021 1.00 87.06 79 THR A O 1
ATOM 649 N N . MET A 1 80 ? -4.873 -10.071 10.390 1.00 84.69 80 MET A N 1
ATOM 650 C CA . MET A 1 80 ? -4.571 -9.910 8.970 1.00 84.69 80 MET A CA 1
ATOM 651 C C . MET A 1 80 ? -3.648 -11.003 8.419 1.00 84.69 80 MET A C 1
ATOM 653 O O . MET A 1 80 ? -3.518 -11.109 7.196 1.00 84.69 80 MET A O 1
ATOM 657 N N . ALA A 1 81 ? -3.008 -11.821 9.266 1.00 82.31 81 ALA A N 1
ATOM 658 C CA . ALA A 1 81 ? -2.167 -12.937 8.816 1.00 82.31 81 ALA A CA 1
ATOM 659 C C . ALA A 1 81 ? -2.956 -13.976 8.005 1.00 82.31 81 ALA A C 1
ATOM 661 O O . ALA A 1 81 ? -2.400 -14.597 7.102 1.00 82.31 81 ALA A O 1
ATOM 662 N N . GLU A 1 82 ? -4.251 -14.116 8.283 1.00 83.62 82 GLU A N 1
ATOM 663 C CA . GLU A 1 82 ? -5.130 -15.095 7.639 1.00 83.62 82 GLU A CA 1
ATOM 664 C C . GLU A 1 82 ? -5.598 -14.658 6.242 1.00 83.62 82 GLU A C 1
ATOM 666 O O . GLU A 1 82 ? -6.015 -15.482 5.427 1.00 83.62 82 GLU A O 1
ATOM 671 N N . ILE A 1 83 ? -5.492 -13.364 5.923 1.00 86.31 83 ILE A N 1
ATOM 672 C CA . ILE A 1 83 ? -5.951 -12.834 4.639 1.00 86.31 83 ILE A CA 1
ATOM 673 C C . ILE A 1 83 ? -4.943 -13.190 3.536 1.00 86.31 83 ILE A C 1
ATOM 675 O O . ILE A 1 83 ? -3.786 -12.752 3.602 1.00 86.31 83 ILE A O 1
ATOM 679 N N . PRO A 1 84 ? -5.356 -13.889 2.465 1.00 85.62 84 PRO A N 1
ATOM 680 C CA . PRO A 1 84 ? -4.466 -14.178 1.353 1.00 85.62 84 PRO A CA 1
ATOM 681 C C . PRO A 1 84 ? -4.051 -12.893 0.631 1.00 85.62 84 PRO A C 1
ATOM 683 O O . PRO A 1 84 ? -4.840 -11.966 0.436 1.00 85.62 84 PRO A O 1
ATOM 686 N N . ASN A 1 85 ? -2.796 -12.857 0.192 1.00 84.31 85 ASN A N 1
ATOM 687 C CA . ASN A 1 85 ? -2.307 -11.780 -0.658 1.00 84.31 85 ASN A CA 1
ATOM 688 C C . ASN A 1 85 ? -3.025 -11.802 -2.021 1.00 84.31 85 ASN A C 1
ATOM 690 O O . ASN A 1 85 ? -3.343 -12.861 -2.568 1.00 84.31 85 ASN A O 1
ATOM 694 N N . MET A 1 86 ? -3.243 -10.617 -2.587 1.00 83.50 86 MET A N 1
ATOM 695 C CA . MET A 1 86 ? -3.738 -10.415 -3.942 1.00 83.50 86 MET A CA 1
ATOM 696 C C . MET A 1 86 ? -2.861 -11.145 -4.959 1.00 83.50 86 MET A C 1
ATOM 698 O O . MET A 1 86 ? -1.642 -11.269 -4.811 1.00 83.50 86 MET A O 1
ATOM 702 N N . LYS A 1 87 ? -3.490 -11.582 -6.053 1.00 82.19 87 LYS A N 1
ATOM 703 C CA . LYS A 1 87 ? -2.760 -12.166 -7.182 1.00 82.19 87 LYS A CA 1
ATOM 704 C C . LYS A 1 87 ? -1.904 -11.095 -7.859 1.00 82.19 87 LYS A C 1
ATOM 706 O O . LYS A 1 87 ? -2.320 -9.944 -7.956 1.00 82.19 87 LYS A O 1
ATOM 711 N N . PHE A 1 88 ? -0.782 -11.510 -8.451 1.00 74.56 88 PHE A N 1
ATOM 712 C CA . PHE A 1 88 ? 0.147 -10.630 -9.176 1.00 74.56 88 PHE A CA 1
ATOM 713 C C . PHE A 1 88 ? -0.551 -9.636 -10.122 1.00 74.56 88 PHE A C 1
ATOM 715 O O . PHE A 1 88 ? -0.263 -8.445 -10.090 1.00 74.56 88 PHE A O 1
ATOM 722 N N . TRP A 1 89 ? -1.520 -10.101 -10.916 1.00 74.50 89 TRP A N 1
ATOM 723 C CA . TRP A 1 89 ? -2.264 -9.261 -11.863 1.00 74.50 89 TRP A CA 1
ATOM 724 C C . TRP A 1 89 ? -3.099 -8.161 -11.198 1.00 74.50 89 TRP A C 1
ATOM 726 O O . TRP A 1 89 ? -3.226 -7.069 -11.746 1.00 74.50 89 TRP A O 1
ATOM 736 N N . GLN A 1 90 ? -3.652 -8.429 -10.014 1.00 75.44 90 GLN A N 1
ATOM 737 C CA . GLN A 1 90 ? -4.395 -7.434 -9.238 1.00 75.44 90 GLN A CA 1
ATOM 738 C C . GLN A 1 90 ? -3.435 -6.412 -8.630 1.00 75.44 90 GLN A C 1
ATOM 740 O O . GLN A 1 90 ? -3.686 -5.216 -8.711 1.00 75.44 90 GLN A O 1
ATOM 745 N N . THR A 1 91 ? -2.294 -6.872 -8.114 1.00 71.44 91 THR A N 1
ATOM 746 C CA . THR A 1 91 ? -1.220 -6.007 -7.613 1.00 71.44 91 THR A CA 1
ATOM 747 C C . THR A 1 91 ? -0.676 -5.100 -8.721 1.00 71.44 91 THR A C 1
ATOM 749 O O . THR A 1 91 ? -0.495 -3.905 -8.506 1.00 71.44 91 THR A O 1
ATOM 752 N N . LEU A 1 92 ? -0.490 -5.618 -9.940 1.00 72.50 92 LEU A N 1
ATOM 753 C CA . LEU A 1 92 ? 0.027 -4.849 -11.075 1.00 72.50 92 LEU A CA 1
ATOM 754 C C . LEU A 1 92 ? -0.846 -3.627 -11.405 1.00 72.50 92 LEU A C 1
ATOM 756 O O . LEU A 1 92 ? -0.303 -2.577 -11.737 1.00 72.50 92 LEU A O 1
ATOM 760 N N . LYS A 1 93 ? -2.172 -3.712 -11.223 1.00 73.06 93 LYS A N 1
ATOM 761 C CA . LYS A 1 93 ? -3.098 -2.576 -11.398 1.00 73.06 93 LYS A CA 1
ATOM 762 C C . LYS A 1 93 ? -2.743 -1.370 -10.519 1.00 73.06 93 LYS A C 1
ATOM 764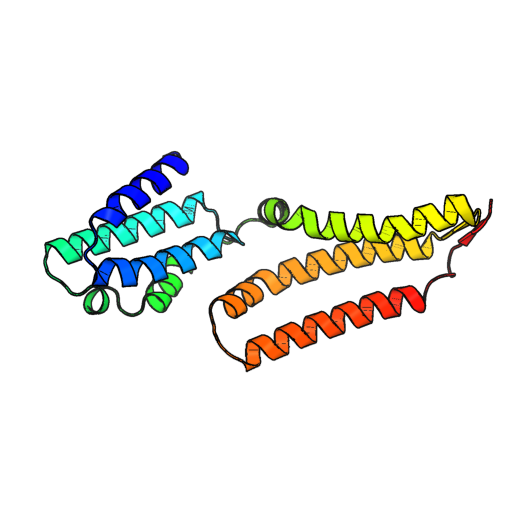 O O . LYS A 1 93 ? -3.051 -0.245 -10.898 1.00 73.06 93 LYS A O 1
ATOM 769 N N . TYR A 1 94 ? -2.089 -1.581 -9.380 1.00 69.00 94 TYR A N 1
ATOM 770 C CA . TYR A 1 94 ? -1.670 -0.498 -8.492 1.00 69.00 94 TYR A CA 1
ATOM 771 C C . TYR A 1 94 ? -0.276 0.040 -8.822 1.00 69.00 94 TYR A C 1
ATOM 773 O O . TYR A 1 94 ? -0.022 1.205 -8.557 1.00 69.00 94 TYR A O 1
ATOM 781 N N . TYR A 1 95 ? 0.608 -0.755 -9.435 1.00 69.81 95 TYR A N 1
ATOM 782 C CA . TYR A 1 95 ? 2.014 -0.379 -9.669 1.00 69.81 95 TYR A CA 1
ATOM 783 C C . TYR A 1 95 ? 2.388 -0.157 -11.139 1.00 69.81 95 TYR A C 1
ATOM 785 O O . TYR A 1 95 ? 3.532 0.186 -11.426 1.00 69.81 95 TYR A O 1
ATOM 793 N N . TRP A 1 96 ? 1.454 -0.331 -12.078 1.00 69.12 96 TRP A N 1
ATOM 794 C CA . TRP A 1 96 ? 1.711 -0.248 -13.523 1.00 69.12 96 TRP A CA 1
ATOM 795 C C . TRP A 1 96 ? 2.289 1.097 -13.989 1.00 69.12 96 TRP A C 1
ATOM 797 O O . TRP A 1 96 ? 2.961 1.142 -15.015 1.00 69.12 96 TRP A O 1
ATOM 807 N N . PHE A 1 97 ? 2.077 2.186 -13.247 1.00 73.56 97 PHE A N 1
ATOM 808 C CA . PHE A 1 97 ? 2.624 3.496 -13.604 1.00 73.56 97 PHE A CA 1
ATOM 809 C C . PHE A 1 97 ? 4.157 3.539 -13.492 1.00 73.56 97 PHE A C 1
ATOM 811 O O . PHE A 1 97 ? 4.807 4.228 -14.271 1.00 73.56 97 PHE A O 1
ATOM 818 N N . VAL A 1 98 ? 4.756 2.774 -12.572 1.00 72.88 98 VAL A N 1
ATOM 819 C CA . VAL A 1 98 ? 6.209 2.764 -12.341 1.00 72.88 98 VAL A CA 1
ATOM 820 C C . VAL A 1 98 ? 7.003 2.255 -13.555 1.00 72.88 98 VAL A C 1
ATOM 822 O O . VAL A 1 98 ? 7.892 2.977 -14.012 1.00 72.88 98 VAL A O 1
ATOM 825 N N . PRO A 1 99 ? 6.707 1.074 -14.140 1.00 69.06 99 PRO A N 1
ATOM 826 C CA . PRO A 1 99 ? 7.379 0.632 -15.359 1.00 69.06 99 PRO A CA 1
ATOM 827 C C . PRO A 1 99 ? 7.049 1.517 -16.559 1.00 69.06 99 PRO A C 1
ATOM 829 O O . PRO A 1 99 ? 7.907 1.684 -17.415 1.00 69.06 99 PRO A O 1
ATOM 832 N N . VAL A 1 100 ? 5.850 2.106 -16.633 1.00 74.06 100 VAL A N 1
ATOM 833 C CA . VAL A 1 100 ? 5.479 3.005 -17.736 1.00 74.06 100 VAL A CA 1
ATOM 834 C C . VAL A 1 100 ? 6.320 4.276 -17.708 1.00 74.06 100 VAL A C 1
ATOM 836 O O . VAL A 1 100 ? 6.843 4.672 -18.744 1.00 74.06 100 VAL A O 1
ATOM 839 N N . ILE A 1 101 ? 6.518 4.880 -16.534 1.00 76.06 101 ILE A N 1
ATOM 840 C CA . ILE A 1 101 ? 7.392 6.049 -16.369 1.00 76.06 101 ILE A CA 1
ATOM 841 C C . ILE A 1 101 ? 8.843 5.679 -16.687 1.00 76.06 101 ILE A C 1
ATOM 843 O O . ILE A 1 101 ? 9.497 6.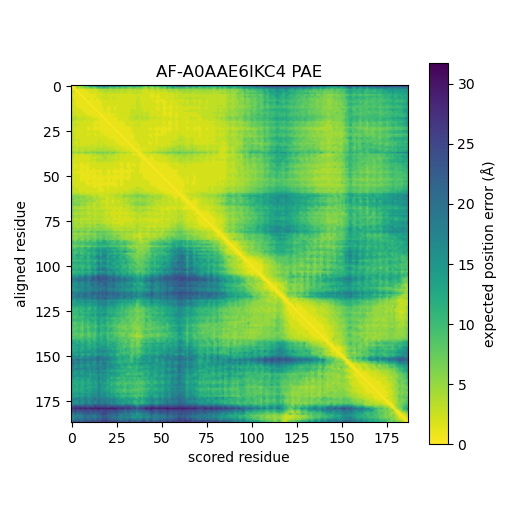387 -17.448 1.00 76.06 101 ILE A O 1
ATOM 847 N N . TYR A 1 102 ? 9.335 4.550 -16.166 1.00 73.56 102 TYR A N 1
ATOM 848 C CA . TYR A 1 102 ? 10.683 4.061 -16.467 1.00 73.56 102 TYR A CA 1
ATOM 849 C C . TYR A 1 102 ? 10.892 3.853 -17.976 1.00 73.56 102 TYR A C 1
ATOM 851 O O . TYR A 1 102 ? 11.884 4.311 -18.544 1.00 73.56 102 TYR A O 1
ATOM 859 N N . PHE A 1 103 ? 9.927 3.218 -18.642 1.00 70.50 103 PHE A N 1
ATOM 860 C CA . PHE A 1 103 ? 9.959 2.972 -20.079 1.00 70.50 103 PHE A CA 1
ATOM 861 C C . PHE A 1 103 ? 9.873 4.274 -20.889 1.00 70.50 103 PHE A C 1
ATOM 863 O O . PHE A 1 103 ? 10.621 4.445 -21.847 1.00 70.50 103 PHE A O 1
ATOM 870 N N . ALA A 1 104 ? 9.035 5.229 -20.477 1.00 74.12 104 ALA A N 1
ATOM 871 C CA . ALA A 1 104 ? 8.924 6.540 -21.115 1.00 74.12 104 ALA A CA 1
ATOM 872 C C . ALA A 1 104 ? 10.217 7.366 -20.991 1.00 74.12 104 ALA A C 1
ATOM 874 O O . ALA A 1 104 ? 10.651 7.977 -21.967 1.00 74.12 104 ALA A O 1
ATOM 875 N N . MET A 1 105 ? 10.870 7.349 -19.823 1.00 69.44 105 MET A N 1
ATOM 876 C CA . MET A 1 105 ? 12.166 8.010 -19.631 1.00 69.44 105 MET A CA 1
ATOM 877 C C . MET A 1 105 ? 13.250 7.384 -20.516 1.00 69.44 105 MET A C 1
ATOM 879 O O . MET A 1 105 ? 14.034 8.112 -21.119 1.00 69.44 105 MET A O 1
ATOM 883 N N . MET A 1 106 ? 13.259 6.056 -20.661 1.00 68.50 106 MET A N 1
ATOM 884 C CA . MET A 1 106 ? 14.206 5.347 -21.532 1.00 68.50 106 MET A CA 1
ATOM 885 C C . MET A 1 106 ? 13.907 5.505 -23.032 1.00 68.50 106 MET A C 1
ATOM 887 O O . MET A 1 106 ? 14.821 5.456 -23.846 1.00 68.50 106 MET A O 1
ATOM 891 N N . LEU A 1 107 ? 12.655 5.757 -23.423 1.00 68.00 107 LEU A N 1
ATOM 892 C CA . LEU A 1 107 ? 12.297 6.089 -24.808 1.00 68.00 107 LEU A CA 1
ATOM 893 C C . LEU A 1 107 ? 12.787 7.481 -25.238 1.00 68.00 107 LEU A C 1
ATOM 895 O O . LEU A 1 107 ? 12.911 7.742 -26.432 1.00 68.00 107 LEU A O 1
ATOM 899 N N . SER A 1 108 ? 13.084 8.385 -24.302 1.00 67.88 108 SER A N 1
ATOM 900 C CA . SER A 1 108 ? 13.553 9.732 -24.654 1.00 67.88 108 SER A CA 1
ATOM 901 C C . SER A 1 108 ? 14.904 9.717 -25.384 1.00 67.88 108 SER A C 1
ATOM 903 O O . SER A 1 108 ? 15.077 10.431 -26.371 1.00 67.88 108 SER A O 1
ATOM 905 N N . SER A 1 109 ? 15.835 8.847 -24.976 1.00 67.62 109 SER A N 1
ATOM 906 C CA . SER A 1 109 ? 17.116 8.647 -25.666 1.00 67.62 109 SER A CA 1
ATOM 907 C C . SER A 1 109 ? 16.930 7.958 -27.019 1.00 67.62 109 SER A C 1
ATOM 909 O O . SER A 1 109 ? 17.587 8.324 -27.989 1.00 67.62 109 SER A O 1
ATOM 911 N N . PHE A 1 110 ? 15.973 7.032 -27.110 1.00 68.38 110 PHE A N 1
ATOM 912 C CA . PHE A 1 110 ? 15.601 6.357 -28.353 1.00 68.38 110 PHE A CA 1
ATOM 913 C C . PHE A 1 110 ? 15.106 7.329 -29.434 1.00 68.38 110 PHE A C 1
ATOM 915 O O . PHE A 1 110 ? 15.550 7.270 -30.581 1.00 68.38 110 PHE A O 1
ATOM 922 N N . VAL A 1 111 ? 14.215 8.253 -29.062 1.00 70.44 111 VAL A N 1
ATOM 923 C CA . VAL A 1 111 ? 13.714 9.294 -29.971 1.00 70.44 111 VAL A CA 1
ATOM 924 C C . VAL A 1 111 ? 14.874 10.170 -30.456 1.00 70.44 111 VAL A C 1
ATOM 926 O O . VAL A 1 111 ? 15.000 10.414 -31.652 1.00 70.44 111 VAL A O 1
ATOM 929 N N . MET A 1 112 ? 15.772 10.586 -29.562 1.00 70.25 112 MET A N 1
ATOM 930 C CA . MET A 1 112 ? 16.930 11.399 -29.948 1.00 70.25 112 MET A CA 1
ATOM 931 C C . MET A 1 112 ? 17.881 10.672 -30.911 1.00 70.25 112 MET A C 1
ATOM 933 O O . MET A 1 112 ? 18.373 11.281 -31.860 1.00 70.25 112 MET A O 1
ATOM 937 N N . ASP A 1 113 ? 18.126 9.378 -30.717 1.00 75.69 113 ASP A N 1
ATOM 938 C CA . ASP A 1 113 ? 19.048 8.614 -31.564 1.00 75.69 113 ASP A CA 1
ATOM 939 C C . ASP A 1 113 ? 18.506 8.403 -32.990 1.00 75.69 113 ASP A C 1
ATOM 941 O O . ASP A 1 113 ? 19.255 8.569 -33.958 1.00 75.69 113 ASP A O 1
ATOM 945 N N . ILE A 1 114 ? 17.199 8.163 -33.148 1.00 77.19 114 ILE A N 1
ATOM 946 C CA . ILE A 1 114 ? 16.568 8.059 -34.473 1.00 77.19 114 ILE A CA 1
ATOM 947 C C . ILE A 1 114 ? 16.507 9.421 -35.169 1.00 77.19 114 ILE A C 1
ATOM 949 O O . ILE A 1 114 ? 16.949 9.543 -36.309 1.00 77.19 114 ILE A O 1
ATOM 953 N N . PHE A 1 115 ? 15.970 10.447 -34.500 1.00 77.38 115 PHE A N 1
ATOM 954 C CA . PHE A 1 115 ? 15.676 11.728 -35.152 1.00 77.38 115 PHE A CA 1
ATOM 955 C C . PHE A 1 115 ? 16.906 12.620 -35.332 1.00 77.38 115 PHE A C 1
ATOM 957 O O . PHE A 1 115 ? 16.964 13.385 -36.292 1.00 77.38 115 PHE A O 1
ATOM 964 N N . SER A 1 116 ? 17.889 12.556 -34.429 1.00 78.38 116 SER A N 1
ATOM 965 C CA . SER A 1 116 ? 19.101 13.378 -34.538 1.00 78.38 116 SER A CA 1
ATOM 966 C C . SER A 1 116 ? 20.269 12.630 -35.168 1.00 78.38 116 SER A C 1
ATOM 968 O O . SER A 1 116 ? 21.014 13.222 -35.946 1.00 78.38 116 SER A O 1
ATOM 970 N N . LYS A 1 117 ? 20.463 11.347 -34.845 1.00 77.69 117 LYS A N 1
ATOM 971 C CA . LYS A 1 117 ? 21.704 10.628 -35.180 1.00 77.69 117 LYS A CA 1
ATOM 972 C C . LYS A 1 117 ? 21.549 9.551 -36.253 1.00 77.69 117 LYS A C 1
ATOM 974 O O . LYS A 1 117 ? 22.562 8.984 -36.656 1.00 77.69 117 LYS A O 1
ATOM 979 N N . HIS A 1 118 ? 20.327 9.307 -36.731 1.00 81.56 118 HIS A N 1
ATOM 980 C CA . HIS A 1 118 ? 20.028 8.372 -37.820 1.00 81.56 118 HIS A CA 1
ATOM 981 C C . HIS A 1 118 ? 20.594 6.958 -37.573 1.00 81.56 118 HIS A C 1
ATOM 983 O O . HIS A 1 118 ? 21.056 6.261 -38.477 1.00 81.56 118 HIS A O 1
ATOM 989 N N . TYR A 1 119 ? 20.576 6.510 -36.316 1.00 82.19 119 TYR A N 1
ATOM 990 C CA . TYR A 1 119 ? 20.876 5.123 -35.983 1.00 82.19 119 TYR A CA 1
ATOM 991 C C . TYR A 1 119 ? 19.908 4.589 -34.932 1.00 82.19 119 TYR A C 1
ATOM 993 O O . TYR A 1 119 ? 19.384 5.311 -34.089 1.00 82.19 119 TYR A O 1
ATOM 1001 N N . PHE A 1 120 ? 19.692 3.284 -34.982 1.00 81.12 120 PHE A N 1
ATOM 1002 C CA . PHE A 1 120 ? 18.923 2.514 -34.027 1.00 81.12 120 PHE A CA 1
ATOM 1003 C C . PHE A 1 120 ? 19.864 1.659 -33.191 1.00 81.12 120 PHE A C 1
ATOM 1005 O O . PHE A 1 120 ? 20.575 0.806 -33.717 1.00 81.12 120 PHE A O 1
ATOM 1012 N N . ASN A 1 121 ? 19.841 1.868 -31.881 1.00 80.38 121 ASN A N 1
ATOM 1013 C CA . ASN A 1 121 ? 20.565 1.041 -30.931 1.00 80.38 121 ASN A CA 1
ATOM 1014 C C . ASN A 1 121 ? 19.623 -0.012 -30.332 1.00 80.38 121 ASN A C 1
ATOM 1016 O O . ASN A 1 121 ? 18.951 0.215 -29.322 1.00 80.38 121 ASN A O 1
ATOM 1020 N N . GLY A 1 122 ? 19.556 -1.172 -30.983 1.00 78.94 122 GLY A N 1
ATOM 1021 C CA . GLY A 1 122 ? 18.713 -2.276 -30.536 1.00 78.94 122 GLY A CA 1
ATOM 1022 C C . GLY A 1 122 ? 19.196 -2.898 -29.228 1.00 78.94 122 GLY A C 1
ATOM 1023 O O . GLY A 1 122 ? 18.385 -3.411 -28.458 1.00 78.94 122 GLY A O 1
ATOM 1024 N N . GLY A 1 123 ? 20.499 -2.814 -28.946 1.00 79.75 123 GLY A N 1
ATOM 1025 C CA . GLY A 1 123 ? 21.076 -3.288 -27.691 1.00 79.75 123 GLY A CA 1
ATOM 1026 C C . GLY A 1 123 ? 20.588 -2.484 -26.488 1.00 79.75 123 GLY A C 1
ATOM 1027 O O . GLY A 1 123 ? 20.075 -3.059 -25.527 1.00 79.75 123 GLY A O 1
ATOM 1028 N N . ALA A 1 124 ? 20.652 -1.154 -26.582 1.00 76.19 124 ALA A N 1
ATOM 1029 C CA . ALA A 1 124 ? 20.102 -0.251 -25.574 1.00 76.19 124 ALA A CA 1
ATOM 1030 C C . ALA A 1 124 ? 18.590 -0.461 -25.387 1.00 76.19 124 ALA A C 1
ATOM 1032 O O . ALA A 1 124 ? 18.119 -0.547 -24.255 1.00 76.19 124 ALA A O 1
ATOM 1033 N N . PHE A 1 125 ? 17.837 -0.638 -26.479 1.00 77.69 125 PHE A N 1
ATOM 1034 C CA . PHE A 1 125 ? 16.397 -0.906 -26.417 1.00 77.69 125 PHE A CA 1
ATOM 1035 C C . PHE A 1 125 ? 16.060 -2.200 -25.654 1.00 77.69 125 PHE A C 1
ATOM 1037 O O . PHE A 1 125 ? 15.209 -2.199 -24.760 1.00 77.69 125 PHE A O 1
ATOM 1044 N N . LEU A 1 126 ? 16.750 -3.305 -25.961 1.00 79.31 126 LEU A N 1
ATOM 1045 C CA . LEU A 1 126 ? 16.565 -4.579 -25.259 1.00 79.31 126 LEU A CA 1
ATOM 1046 C C . LEU A 1 126 ? 16.955 -4.476 -23.779 1.00 79.31 126 LEU A C 1
ATOM 1048 O O . LEU A 1 126 ? 16.239 -4.995 -22.920 1.00 79.31 126 LEU A O 1
ATOM 1052 N N . LEU A 1 127 ? 18.046 -3.774 -23.464 1.00 78.25 127 LEU A N 1
ATOM 1053 C CA . LEU A 1 127 ? 18.473 -3.531 -22.085 1.00 78.25 127 LEU A CA 1
ATOM 1054 C C . LEU A 1 127 ? 17.440 -2.722 -21.297 1.00 78.25 127 LEU A C 1
ATOM 1056 O O . LEU A 1 127 ? 17.167 -3.059 -20.146 1.00 78.25 127 LEU A O 1
ATOM 1060 N N . SER A 1 128 ? 16.813 -1.713 -21.905 1.00 76.19 128 SER A N 1
ATOM 1061 C CA . SER A 1 128 ? 15.730 -0.954 -21.271 1.00 76.19 128 SER A CA 1
ATOM 1062 C C . SER A 1 128 ? 14.500 -1.824 -20.988 1.00 76.19 128 SER A C 1
ATOM 1064 O O . SER A 1 128 ? 13.913 -1.715 -19.911 1.00 76.19 128 SER A O 1
ATOM 1066 N N . LEU A 1 129 ? 14.125 -2.732 -21.898 1.00 78.38 129 LEU A N 1
ATOM 1067 C CA . LEU A 1 129 ? 13.024 -3.677 -21.667 1.00 78.38 129 LEU A CA 1
ATOM 1068 C C . LEU A 1 129 ? 13.329 -4.638 -20.511 1.00 78.38 129 LEU A C 1
ATOM 1070 O O . LEU A 1 129 ? 12.525 -4.780 -19.586 1.00 78.38 129 LEU A O 1
ATOM 1074 N N . VAL A 1 130 ? 14.505 -5.270 -20.536 1.00 81.56 130 VAL A N 1
ATOM 1075 C CA . VAL A 1 130 ? 14.940 -6.202 -19.485 1.00 81.56 130 VAL A CA 1
ATOM 1076 C C . VAL A 1 130 ? 15.080 -5.477 -18.142 1.00 81.56 130 VAL A C 1
ATOM 1078 O O . VAL A 1 130 ? 14.591 -5.970 -17.126 1.00 81.56 130 VAL A O 1
ATOM 1081 N N . GLY A 1 131 ? 15.658 -4.274 -18.129 1.00 78.81 131 GLY A N 1
ATOM 1082 C CA . GLY A 1 131 ? 15.776 -3.428 -16.940 1.00 78.81 131 GLY A CA 1
ATOM 1083 C C . GLY A 1 131 ? 14.417 -3.047 -16.346 1.00 78.81 131 GLY A C 1
ATOM 1084 O O . GLY A 1 131 ? 14.238 -3.090 -15.127 1.00 78.81 131 GLY A O 1
ATOM 1085 N N . GLY A 1 132 ? 13.418 -2.766 -17.187 1.00 77.81 132 GLY A N 1
ATOM 1086 C CA . GLY A 1 132 ? 12.045 -2.512 -16.743 1.00 77.81 132 GLY A CA 1
ATOM 1087 C C . GLY A 1 132 ? 11.410 -3.732 -16.069 1.00 77.81 132 GLY A C 1
ATOM 1088 O O . GLY A 1 132 ? 10.819 -3.615 -14.994 1.00 77.81 132 GLY A O 1
ATOM 1089 N N . MET A 1 133 ? 11.600 -4.923 -16.645 1.00 79.19 133 MET A N 1
ATOM 1090 C CA . MET A 1 133 ? 11.112 -6.191 -16.083 1.00 79.19 133 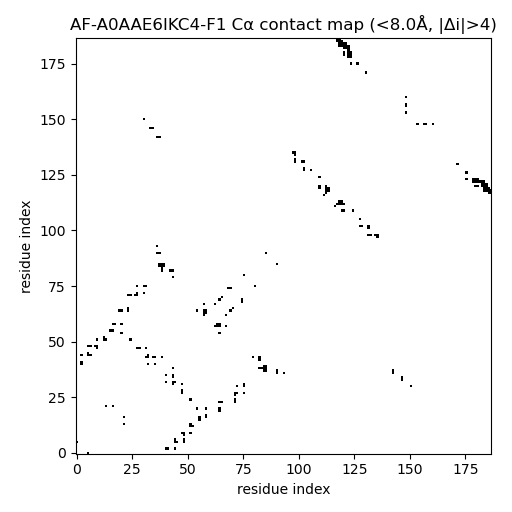MET A CA 1
ATOM 1091 C C . MET A 1 133 ? 11.786 -6.547 -14.750 1.00 79.19 133 MET A C 1
ATOM 1093 O O . MET A 1 133 ? 11.121 -6.993 -13.808 1.00 79.19 133 MET A O 1
ATOM 1097 N N . ILE A 1 134 ? 13.096 -6.312 -14.637 1.00 82.88 134 ILE A N 1
ATOM 1098 C CA . ILE A 1 134 ? 13.835 -6.478 -13.380 1.00 82.88 134 ILE A CA 1
ATOM 1099 C C . ILE A 1 134 ? 13.317 -5.480 -12.339 1.00 82.88 134 ILE A C 1
ATOM 1101 O O . ILE A 1 134 ? 13.052 -5.878 -11.206 1.00 82.88 134 ILE A O 1
ATOM 1105 N N . THR A 1 135 ? 13.079 -4.222 -12.724 1.00 78.19 135 THR A N 1
ATOM 1106 C CA . THR A 1 135 ? 12.533 -3.188 -11.826 1.00 78.19 135 THR A CA 1
ATOM 1107 C C . THR A 1 135 ? 11.189 -3.617 -11.252 1.00 78.19 135 THR A C 1
ATOM 1109 O O . THR A 1 135 ? 10.989 -3.568 -10.040 1.00 78.19 135 THR A O 1
ATOM 1112 N N . LEU A 1 136 ? 10.285 -4.114 -12.098 1.00 76.56 136 LEU A N 1
ATOM 1113 C CA . LEU A 1 136 ? 8.997 -4.653 -11.662 1.00 76.56 136 LEU A CA 1
ATOM 1114 C C . LEU A 1 136 ? 9.140 -5.836 -10.707 1.00 76.56 136 LEU A C 1
ATOM 1116 O O . LEU A 1 136 ? 8.440 -5.902 -9.697 1.00 76.56 136 LEU A O 1
ATOM 1120 N N . SER A 1 137 ? 10.060 -6.750 -11.006 1.00 80.62 137 SER A N 1
ATOM 1121 C CA . SER A 1 137 ? 10.318 -7.925 -10.173 1.00 80.62 137 SER A CA 1
ATOM 1122 C C . SER A 1 137 ? 10.859 -7.529 -8.797 1.00 80.62 137 SER A C 1
ATOM 1124 O O . SER A 1 137 ? 10.409 -8.053 -7.779 1.00 80.62 137 SER A O 1
ATOM 1126 N N . VAL A 1 138 ? 11.771 -6.554 -8.744 1.00 80.50 138 VAL A N 1
ATOM 1127 C CA . VAL A 1 138 ? 12.299 -5.994 -7.494 1.00 80.50 138 VAL A CA 1
ATOM 1128 C C . VAL A 1 138 ? 11.184 -5.317 -6.701 1.00 80.50 138 VAL A C 1
ATOM 1130 O O . VAL A 1 138 ? 11.007 -5.640 -5.530 1.00 80.50 138 VAL A O 1
ATOM 1133 N N . LEU A 1 139 ? 10.382 -4.446 -7.319 1.00 77.19 139 LEU A N 1
ATOM 1134 C CA . LEU A 1 139 ? 9.254 -3.792 -6.645 1.00 77.19 139 LEU A CA 1
ATOM 1135 C C . LEU A 1 139 ? 8.267 -4.812 -6.072 1.00 77.19 139 LEU A C 1
ATOM 1137 O O . LEU A 1 139 ? 7.859 -4.697 -4.916 1.00 77.19 139 LEU A O 1
ATOM 1141 N N . TYR A 1 140 ? 7.944 -5.851 -6.845 1.00 76.94 140 TYR A N 1
ATOM 1142 C CA . TYR A 1 140 ? 7.085 -6.933 -6.385 1.00 76.94 140 TYR A CA 1
ATOM 1143 C C . TYR A 1 140 ? 7.691 -7.655 -5.176 1.00 76.94 140 TYR A C 1
ATOM 1145 O O . TYR A 1 140 ? 6.997 -7.835 -4.178 1.00 76.94 140 TYR A O 1
ATOM 1153 N N . CYS A 1 141 ? 8.972 -8.026 -5.216 1.00 79.19 141 CYS A N 1
ATOM 1154 C CA . CYS A 1 141 ? 9.654 -8.698 -4.104 1.00 79.19 141 CYS A CA 1
ATOM 1155 C C . CYS A 1 141 ? 9.797 -7.817 -2.853 1.00 79.19 141 CYS A C 1
ATOM 1157 O O . CYS A 1 141 ? 9.742 -8.322 -1.732 1.00 79.19 141 CYS A O 1
ATOM 1159 N N . TYR A 1 142 ? 9.979 -6.507 -3.018 1.00 76.50 142 TYR A N 1
ATOM 1160 C CA . TYR A 1 142 ? 10.172 -5.577 -1.904 1.00 76.50 142 TYR A CA 1
ATOM 1161 C C . TYR A 1 142 ? 8.869 -5.063 -1.289 1.00 76.50 142 TYR A C 1
ATOM 1163 O O . TYR A 1 142 ? 8.937 -4.419 -0.245 1.00 76.50 142 TYR A O 1
ATOM 1171 N N . ARG A 1 143 ? 7.694 -5.372 -1.857 1.00 73.06 143 ARG A N 1
ATOM 1172 C CA . ARG A 1 143 ? 6.404 -4.840 -1.381 1.00 73.06 143 ARG A CA 1
ATOM 1173 C C . ARG A 1 143 ? 6.170 -5.067 0.118 1.00 73.06 143 ARG A C 1
ATOM 1175 O O . ARG A 1 143 ? 5.892 -4.118 0.839 1.00 73.06 143 ARG A O 1
ATOM 1182 N N . GLU A 1 144 ? 6.392 -6.284 0.619 1.00 67.81 144 GLU A N 1
ATOM 1183 C CA . GLU A 1 144 ? 6.159 -6.613 2.035 1.00 67.81 144 GLU A CA 1
ATOM 1184 C C . GLU A 1 144 ? 7.190 -5.939 2.954 1.00 67.81 144 GLU A C 1
ATOM 1186 O O . GLU A 1 144 ? 6.866 -5.465 4.043 1.00 67.81 144 GLU A O 1
ATOM 1191 N N . LYS A 1 145 ? 8.436 -5.802 2.479 1.00 72.75 145 LYS A N 1
ATOM 1192 C CA . LYS A 1 145 ? 9.496 -5.067 3.184 1.00 72.75 145 LYS A CA 1
ATOM 1193 C C . LYS A 1 145 ? 9.231 -3.561 3.224 1.00 72.75 145 LYS A C 1
ATOM 1195 O O . LYS A 1 145 ? 9.595 -2.926 4.206 1.00 72.75 145 LYS A O 1
ATOM 1200 N N . LEU A 1 146 ? 8.594 -3.002 2.194 1.00 68.06 146 LEU A N 1
ATOM 1201 C CA . LEU A 1 146 ? 8.260 -1.580 2.099 1.00 68.06 146 LEU A CA 1
ATOM 1202 C C . LEU A 1 146 ? 7.236 -1.171 3.162 1.00 68.06 146 LEU A C 1
ATOM 1204 O O . LEU A 1 146 ? 7.358 -0.110 3.759 1.00 68.06 146 LEU A O 1
ATOM 1208 N N . LEU A 1 147 ? 6.274 -2.031 3.477 1.00 65.06 147 LEU A N 1
ATOM 1209 C CA . LEU A 1 147 ? 5.299 -1.743 4.532 1.00 65.06 147 LEU A CA 1
ATOM 1210 C C . LEU A 1 147 ? 5.877 -1.970 5.917 1.00 65.06 147 LEU A C 1
ATOM 1212 O O . LEU A 1 147 ? 5.624 -1.168 6.799 1.00 65.06 147 LEU A O 1
ATOM 1216 N N . ASN A 1 148 ? 6.716 -2.992 6.100 1.00 66.12 148 ASN A N 1
ATOM 1217 C CA . ASN A 1 148 ? 7.483 -3.129 7.336 1.00 66.12 148 ASN A CA 1
ATOM 1218 C C . ASN A 1 148 ? 8.408 -1.922 7.551 1.00 66.12 148 ASN A C 1
ATOM 1220 O O . ASN A 1 148 ? 8.576 -1.496 8.681 1.00 66.12 148 ASN A O 1
ATOM 1224 N N . PHE A 1 149 ? 8.962 -1.328 6.490 1.00 66.69 149 PHE A N 1
ATOM 1225 C CA . PHE A 1 149 ? 9.681 -0.052 6.558 1.00 66.69 149 PHE A CA 1
ATOM 1226 C C . PHE A 1 149 ? 8.757 1.107 6.959 1.00 66.69 149 PHE A C 1
ATOM 1228 O O . PHE A 1 149 ? 9.134 1.906 7.804 1.00 66.69 149 PHE A O 1
ATOM 1235 N N . VAL A 1 150 ? 7.557 1.219 6.377 1.00 65.31 150 VAL A N 1
ATOM 1236 C CA . VAL A 1 150 ? 6.610 2.305 6.706 1.00 65.31 150 VAL A CA 1
ATOM 1237 C C . VAL A 1 150 ? 6.050 2.158 8.128 1.00 65.31 150 VAL A C 1
ATOM 1239 O O . VAL A 1 150 ? 5.839 3.156 8.808 1.00 65.31 150 VAL A O 1
ATOM 1242 N N . LEU A 1 151 ? 5.825 0.925 8.587 1.00 63.41 151 LEU A N 1
ATOM 1243 C CA . LEU A 1 151 ? 5.210 0.615 9.878 1.00 63.41 151 LEU A CA 1
ATOM 1244 C C . LEU A 1 151 ? 6.211 0.526 11.033 1.00 63.41 151 LEU A C 1
ATOM 1246 O O . LEU A 1 151 ? 5.887 0.919 12.152 1.00 63.41 151 LEU A O 1
ATOM 1250 N N . LEU A 1 152 ? 7.408 -0.013 10.795 1.00 62.44 152 LEU A N 1
ATOM 1251 C CA . LEU A 1 152 ? 8.426 -0.199 11.825 1.00 62.44 152 LEU A CA 1
ATOM 1252 C C . LEU A 1 152 ? 9.431 0.947 11.727 1.00 62.44 152 LEU A C 1
ATOM 1254 O O . LEU A 1 152 ? 10.266 0.971 10.827 1.00 62.44 152 LEU A O 1
ATOM 1258 N N . ASN A 1 153 ? 9.394 1.863 12.698 1.00 62.03 153 ASN A N 1
ATOM 1259 C CA . ASN A 1 153 ? 10.322 2.994 12.824 1.00 62.03 153 ASN A CA 1
ATOM 1260 C C . ASN A 1 153 ? 11.736 2.545 13.270 1.00 62.03 153 ASN A C 1
ATOM 1262 O O . ASN A 1 153 ? 12.286 3.014 14.269 1.00 62.03 153 ASN A O 1
ATOM 1266 N N . ASN A 1 154 ? 12.320 1.566 12.575 1.00 70.00 154 ASN A N 1
ATOM 1267 C CA . ASN A 1 154 ? 13.628 1.003 12.885 1.00 70.00 154 ASN A CA 1
ATOM 1268 C C . ASN A 1 154 ? 14.688 1.541 11.918 1.00 70.00 154 ASN A C 1
ATOM 1270 O O . ASN A 1 154 ? 14.778 1.131 10.758 1.00 70.00 154 ASN A O 1
ATOM 1274 N N . LYS A 1 155 ? 15.558 2.419 12.433 1.00 68.75 155 LYS A N 1
ATOM 1275 C CA . LYS A 1 155 ? 16.632 3.093 11.680 1.00 68.75 155 LYS A CA 1
ATOM 1276 C C . LYS A 1 155 ? 17.520 2.139 10.863 1.00 68.75 155 LYS A C 1
ATOM 1278 O O . LYS A 1 155 ? 17.929 2.504 9.764 1.00 68.75 155 LYS A O 1
ATOM 1283 N N . LYS A 1 156 ? 17.804 0.922 11.355 1.00 71.44 156 LYS A N 1
ATOM 1284 C CA . LYS A 1 156 ? 18.632 -0.061 10.624 1.00 71.44 156 LYS A CA 1
ATOM 1285 C C . LYS A 1 156 ? 17.917 -0.600 9.384 1.00 71.44 156 LYS A C 1
ATOM 1287 O O . LYS A 1 156 ? 18.527 -0.698 8.323 1.00 71.44 156 LYS A O 1
ATOM 1292 N N . THR A 1 157 ? 16.624 -0.891 9.505 1.00 68.19 157 THR A N 1
ATOM 1293 C CA . THR A 1 157 ? 15.788 -1.362 8.393 1.00 68.19 157 THR A CA 1
ATOM 1294 C C . THR A 1 157 ? 15.686 -0.297 7.305 1.00 68.19 157 THR A C 1
ATOM 1296 O O . THR A 1 157 ? 15.831 -0.616 6.124 1.00 68.19 157 THR A O 1
ATOM 1299 N N . HIS A 1 158 ? 15.533 0.975 7.695 1.00 66.50 158 HIS A N 1
ATOM 1300 C CA . HIS A 1 158 ? 15.517 2.086 6.745 1.00 66.50 158 HIS A CA 1
ATOM 1301 C C . HIS A 1 158 ? 16.841 2.216 5.982 1.00 66.50 158 HIS A C 1
ATOM 1303 O O . HIS A 1 158 ? 16.837 2.320 4.756 1.00 66.50 158 HIS A O 1
ATOM 1309 N N . LEU A 1 159 ? 17.977 2.143 6.684 1.00 74.44 159 LEU A N 1
ATOM 1310 C CA . LEU A 1 159 ? 19.300 2.249 6.067 1.00 74.44 159 LEU A CA 1
ATOM 1311 C C . LEU A 1 159 ? 19.557 1.131 5.044 1.00 74.44 159 LEU A C 1
ATOM 1313 O O . LEU A 1 159 ? 19.984 1.413 3.925 1.00 74.44 159 LEU A O 1
ATOM 1317 N N . CYS A 1 160 ? 19.261 -0.126 5.392 1.00 73.19 160 CYS A N 1
ATOM 1318 C CA . CYS A 1 160 ? 19.409 -1.258 4.471 1.00 73.19 160 CYS A CA 1
ATOM 1319 C C . CYS A 1 160 ? 18.522 -1.112 3.225 1.00 73.19 160 CYS A C 1
ATOM 1321 O O . CYS A 1 160 ? 18.959 -1.433 2.120 1.00 73.19 160 CYS A O 1
ATOM 1323 N N . PHE A 1 161 ? 17.298 -0.603 3.390 1.00 73.94 161 PHE A N 1
ATOM 1324 C CA . PHE A 1 161 ? 16.385 -0.353 2.279 1.00 73.94 161 PHE A CA 1
ATOM 1325 C C . PHE A 1 161 ? 16.938 0.715 1.321 1.00 73.94 161 PHE A C 1
ATOM 1327 O O . PHE A 1 161 ? 17.056 0.450 0.124 1.00 73.94 161 PHE A O 1
ATOM 1334 N N . TYR A 1 162 ? 17.379 1.870 1.834 1.00 73.19 162 TYR A N 1
ATOM 1335 C CA . TYR A 1 162 ? 17.975 2.925 1.003 1.00 73.19 162 TYR A CA 1
ATOM 1336 C C . TYR A 1 162 ? 19.244 2.467 0.280 1.00 73.19 162 TYR A C 1
ATOM 1338 O O . TYR A 1 162 ? 19.385 2.713 -0.916 1.00 73.19 162 TYR A O 1
ATOM 1346 N N . LEU A 1 163 ? 20.135 1.744 0.968 1.00 81.56 163 LEU A N 1
ATOM 1347 C CA . LEU A 1 163 ? 21.343 1.188 0.350 1.00 81.56 163 LEU A CA 1
ATOM 1348 C C . LEU A 1 163 ? 21.003 0.230 -0.799 1.00 81.56 163 LEU A C 1
ATOM 1350 O O . LEU A 1 163 ? 21.634 0.300 -1.852 1.00 81.56 163 LEU A O 1
ATOM 1354 N N . SER A 1 164 ? 19.981 -0.618 -0.639 1.00 78.25 164 SER A N 1
ATOM 1355 C CA . SER A 1 164 ? 19.559 -1.544 -1.697 1.00 78.25 164 SER A CA 1
ATOM 1356 C C . SER A 1 164 ? 19.034 -0.825 -2.948 1.00 78.25 164 SER A C 1
ATOM 1358 O O . SER A 1 164 ? 19.351 -1.237 -4.062 1.00 78.25 164 SER A O 1
ATOM 1360 N N . ILE A 1 165 ? 18.312 0.291 -2.777 1.00 78.25 165 ILE A N 1
ATOM 1361 C CA . ILE A 1 165 ? 17.829 1.128 -3.887 1.00 78.25 165 ILE A CA 1
ATOM 1362 C C . ILE A 1 165 ? 18.998 1.815 -4.594 1.00 78.25 165 ILE A C 1
ATOM 1364 O O . ILE A 1 165 ? 19.054 1.817 -5.820 1.00 78.25 165 ILE A O 1
ATOM 1368 N N . ILE A 1 166 ? 19.950 2.369 -3.838 1.00 78.19 166 ILE A N 1
ATOM 1369 C CA . ILE A 1 166 ? 21.128 3.036 -4.409 1.00 78.19 166 ILE A CA 1
ATOM 1370 C C . ILE A 1 166 ? 21.954 2.042 -5.229 1.00 78.19 166 ILE A C 1
ATOM 1372 O O . ILE A 1 166 ? 22.287 2.329 -6.376 1.00 78.19 166 ILE A O 1
ATOM 1376 N N . ILE A 1 167 ? 22.232 0.854 -4.684 1.00 84.88 167 ILE A N 1
ATOM 1377 C CA . ILE A 1 167 ? 22.955 -0.209 -5.397 1.00 84.88 167 ILE A CA 1
ATOM 1378 C C . ILE A 1 167 ? 22.210 -0.599 -6.678 1.00 84.88 167 ILE A C 1
ATOM 1380 O O . ILE A 1 167 ? 22.828 -0.727 -7.732 1.00 84.88 167 ILE A O 1
ATOM 1384 N N . TYR A 1 168 ? 20.884 -0.736 -6.612 1.00 81.88 168 TYR A N 1
ATOM 1385 C CA . TYR A 1 168 ? 20.064 -1.054 -7.777 1.00 81.88 168 TYR A CA 1
ATOM 1386 C C . TYR A 1 168 ? 20.163 0.010 -8.882 1.00 81.88 168 TYR A C 1
ATOM 1388 O O . TYR A 1 168 ? 20.387 -0.324 -10.046 1.00 81.88 168 TYR A O 1
ATOM 1396 N N . ILE A 1 169 ? 20.063 1.293 -8.520 1.00 78.12 169 ILE A N 1
ATOM 1397 C CA . ILE A 1 169 ? 20.207 2.411 -9.463 1.00 78.12 169 ILE A CA 1
ATOM 1398 C C . ILE A 1 169 ? 21.612 2.417 -10.077 1.00 78.12 169 ILE A C 1
ATOM 1400 O O . ILE A 1 169 ? 21.740 2.563 -11.289 1.00 78.12 169 ILE A O 1
ATOM 1404 N N . LEU A 1 170 ? 22.659 2.208 -9.273 1.00 81.69 170 LEU A N 1
ATOM 1405 C CA . LEU A 1 170 ? 24.040 2.146 -9.760 1.00 81.69 170 LEU A CA 1
ATOM 1406 C C . LEU A 1 170 ? 24.249 1.002 -10.759 1.00 81.69 170 LEU A C 1
ATOM 1408 O O . LEU A 1 170 ? 24.927 1.200 -11.763 1.00 81.69 170 LEU A O 1
ATOM 1412 N N . ILE A 1 171 ? 23.640 -0.164 -10.525 1.00 82.88 171 ILE A N 1
ATOM 1413 C CA . ILE A 1 171 ? 23.685 -1.297 -11.460 1.00 82.88 171 ILE A CA 1
ATOM 1414 C C . ILE A 1 171 ? 22.983 -0.940 -12.774 1.00 82.88 171 ILE A C 1
ATOM 1416 O O . ILE A 1 171 ? 23.553 -1.164 -13.839 1.00 82.88 171 ILE A O 1
ATOM 1420 N N . LEU A 1 172 ? 21.780 -0.359 -12.721 1.00 75.12 172 LEU A N 1
ATOM 1421 C CA . LEU A 1 172 ? 21.045 0.038 -13.928 1.00 75.12 172 LEU A CA 1
ATOM 1422 C C . LEU A 1 172 ? 21.803 1.085 -14.750 1.00 75.12 172 LEU A C 1
ATOM 1424 O O . LEU A 1 172 ? 21.911 0.958 -15.968 1.00 75.12 172 LEU A O 1
ATOM 1428 N N . VAL A 1 173 ? 22.344 2.104 -14.082 1.00 74.12 173 VAL A N 1
ATOM 1429 C CA . VAL A 1 173 ? 23.135 3.158 -14.723 1.00 74.12 173 VAL A CA 1
ATOM 1430 C C . VAL A 1 173 ? 24.430 2.577 -15.292 1.00 74.12 173 VAL A C 1
ATOM 1432 O O . VAL A 1 173 ? 24.755 2.833 -16.448 1.00 74.12 173 VAL A O 1
ATOM 1435 N N . GLY A 1 174 ? 25.143 1.743 -14.530 1.00 77.00 174 GLY A N 1
ATOM 1436 C CA . GLY A 1 174 ? 26.367 1.084 -14.987 1.00 77.00 174 GLY A CA 1
ATOM 1437 C C . GLY A 1 174 ? 26.138 0.211 -16.222 1.00 77.00 174 GLY A C 1
ATOM 1438 O O . GLY A 1 174 ? 26.884 0.320 -17.191 1.00 77.00 174 GLY A O 1
ATOM 1439 N N . LEU A 1 175 ? 25.069 -0.591 -16.237 1.00 74.31 175 LEU A N 1
ATOM 1440 C CA . LEU A 1 175 ? 24.699 -1.410 -17.396 1.00 74.31 175 LEU A CA 1
ATOM 1441 C C . LEU A 1 175 ? 24.399 -0.562 -18.638 1.00 74.31 175 LEU A C 1
ATOM 1443 O O . LEU A 1 175 ? 24.791 -0.948 -19.737 1.00 74.31 175 LEU A O 1
ATOM 1447 N N . PHE A 1 176 ? 23.756 0.597 -18.468 1.00 70.69 176 PHE A N 1
ATOM 1448 C CA . PHE A 1 176 ? 23.450 1.510 -19.570 1.00 70.69 176 PHE A CA 1
ATOM 1449 C C . PHE A 1 176 ? 24.714 2.100 -20.217 1.00 70.69 176 PHE A C 1
ATOM 1451 O O . PHE A 1 176 ? 24.799 2.174 -21.439 1.00 70.69 176 PHE A O 1
ATOM 1458 N N . TYR A 1 177 ? 25.714 2.483 -19.416 1.00 72.25 177 TYR A N 1
ATOM 1459 C CA . TYR A 1 177 ? 26.953 3.079 -19.931 1.00 72.25 177 TYR A CA 1
ATOM 1460 C C . TYR A 1 177 ? 27.981 2.057 -20.442 1.00 72.25 177 TYR A C 1
ATOM 1462 O O . TYR A 1 177 ? 28.801 2.404 -21.287 1.00 72.25 177 TYR A O 1
ATOM 1470 N N . VAL A 1 178 ? 27.966 0.814 -19.945 1.00 71.38 178 VAL A N 1
ATOM 1471 C CA . VAL A 1 178 ? 28.979 -0.208 -20.284 1.00 71.38 178 VAL A CA 1
ATOM 1472 C C . VAL A 1 178 ? 28.625 -1.010 -21.541 1.00 71.38 178 VAL A C 1
ATOM 1474 O O . VAL A 1 178 ? 29.526 -1.469 -22.239 1.00 71.38 178 VAL A O 1
ATOM 1477 N N . LEU A 1 179 ? 27.336 -1.178 -21.858 1.00 68.12 179 LEU A N 1
ATOM 1478 C CA . LEU A 1 179 ? 26.876 -2.055 -22.943 1.00 68.12 179 LEU A CA 1
ATOM 1479 C C . LEU A 1 179 ? 26.317 -1.363 -24.212 1.00 68.12 179 LEU A C 1
ATOM 1481 O O . LEU A 1 179 ? 25.592 -2.039 -24.943 1.00 68.12 179 LEU A O 1
ATOM 1485 N N . PRO A 1 180 ? 26.574 -0.076 -24.533 1.00 63.94 180 PRO A N 1
ATOM 1486 C CA . PRO A 1 180 ? 25.711 0.620 -25.479 1.00 63.94 180 PRO A CA 1
ATOM 1487 C C . PRO A 1 180 ? 25.794 0.080 -26.913 1.00 63.94 180 PRO A C 1
ATOM 1489 O O . PRO A 1 180 ? 24.758 -0.008 -27.547 1.00 63.94 180 PRO A O 1
ATOM 1492 N N . ASP A 1 181 ? 26.927 -0.391 -27.436 1.00 68.56 181 ASP A N 1
ATOM 1493 C CA . ASP A 1 181 ? 27.061 -0.493 -28.905 1.00 68.56 181 ASP A CA 1
ATOM 1494 C C . ASP A 1 181 ? 27.185 -1.908 -29.487 1.00 68.56 181 ASP A C 1
ATOM 1496 O O . ASP A 1 181 ? 27.693 -2.085 -30.593 1.00 68.56 181 ASP A O 1
ATOM 1500 N N . PHE A 1 182 ? 26.702 -2.945 -28.794 1.00 73.19 182 PHE A N 1
ATOM 1501 C CA . PHE A 1 182 ? 26.795 -4.308 -29.343 1.00 73.19 182 PHE A CA 1
ATOM 1502 C C . PHE A 1 182 ? 25.832 -4.565 -30.515 1.00 73.19 182 PHE A C 1
ATOM 1504 O O . PHE A 1 182 ? 26.044 -5.503 -31.283 1.00 73.19 182 PHE A O 1
ATOM 1511 N N . TRP A 1 183 ? 24.776 -3.756 -30.663 1.00 77.94 183 TRP A N 1
ATOM 1512 C CA . TRP A 1 183 ? 23.819 -3.892 -31.760 1.00 77.94 183 TRP A CA 1
ATOM 1513 C C . TRP A 1 183 ? 23.255 -2.536 -32.196 1.00 77.94 183 TRP A C 1
ATOM 1515 O O . TRP A 1 183 ? 22.248 -2.056 -31.670 1.00 77.94 183 TRP A O 1
ATOM 1525 N N . VAL A 1 184 ? 23.922 -1.933 -33.184 1.00 83.38 184 VAL A N 1
ATOM 1526 C CA . VAL A 1 184 ? 23.557 -0.642 -33.778 1.00 83.38 184 VAL A CA 1
ATOM 1527 C C . VAL A 1 184 ? 23.294 -0.813 -35.272 1.00 83.38 184 VAL A C 1
ATOM 1529 O O . VAL A 1 184 ? 24.121 -1.362 -35.997 1.00 83.38 184 VAL A O 1
ATOM 1532 N N . ILE A 1 185 ? 22.154 -0.313 -35.739 1.00 81.44 185 ILE A N 1
ATOM 1533 C CA . ILE A 1 185 ? 21.765 -0.279 -37.149 1.00 81.44 185 ILE A CA 1
ATOM 1534 C C . ILE A 1 185 ? 21.743 1.185 -37.586 1.00 81.44 185 ILE A C 1
ATOM 1536 O O . ILE A 1 185 ? 21.079 1.997 -36.954 1.00 81.44 185 ILE A O 1
ATOM 1540 N N . ARG A 1 186 ? 22.486 1.547 -38.631 1.00 83.75 186 ARG A N 1
ATOM 1541 C CA . ARG A 1 186 ? 22.515 2.917 -39.175 1.00 83.75 186 ARG A CA 1
ATOM 1542 C C . ARG A 1 186 ? 21.636 2.986 -40.419 1.00 83.75 186 ARG A C 1
ATOM 1544 O O . ARG A 1 186 ? 21.625 2.015 -41.178 1.00 83.75 186 ARG A O 1
ATOM 1551 N N . PHE A 1 187 ? 20.942 4.101 -40.622 1.00 78.62 187 PHE A N 1
ATOM 1552 C CA . PHE A 1 187 ? 20.073 4.322 -41.780 1.00 78.62 187 PHE A CA 1
ATOM 1553 C C . PHE A 1 187 ? 20.339 5.685 -42.407 1.00 78.62 187 PHE A C 1
ATOM 1555 O O . PHE A 1 187 ? 20.682 6.617 -41.650 1.00 78.62 187 PHE A O 1
#

Secondary structure (DSSP, 8-state):
--HHHHHHHHHHHHTTS-HHHHHHHHHHHHHHHHGGGTS-HHHHHHHHHHHHHHHHHHHHTT--HHHHH--HHHHHHHHHHTSPPPPHHHHHHHHTHHHHHHHHHHHHHHHHHHHHH-EEEHHHHHHHHHHHHHHHHHHHHHHHHHHHHHH---HHHHHHHHHHHHHHHHHHHHHHHHSTTSSEEE-

Mean predicted aligned error: 8.71 Å